Protein AF-A0A3A9YRL6-F1 (afdb_monomer)

Structure (mmCIF, N/CA/C/O backbone):
data_AF-A0A3A9YRL6-F1
#
_entry.id   AF-A0A3A9YRL6-F1
#
loop_
_atom_site.group_PDB
_atom_site.id
_atom_site.type_symbol
_atom_site.label_atom_id
_atom_site.label_alt_id
_atom_site.label_comp_id
_atom_site.label_asym_id
_atom_site.label_entity_id
_atom_site.label_seq_id
_atom_site.pdbx_PDB_ins_code
_atom_site.Cartn_x
_atom_site.Cartn_y
_atom_site.Cartn_z
_atom_site.occupancy
_atom_site.B_iso_or_equiv
_atom_site.auth_seq_id
_atom_site.auth_comp_id
_atom_site.auth_asym_id
_atom_site.auth_atom_id
_atom_site.pdbx_PDB_model_num
ATOM 1 N N . MET A 1 1 ? -3.980 -1.809 1.533 1.00 77.31 1 MET A N 1
ATOM 2 C CA . MET A 1 1 ? -4.057 -1.307 0.138 1.00 77.31 1 MET A CA 1
ATOM 3 C C . MET A 1 1 ? -5.086 -2.148 -0.593 1.00 77.31 1 MET A C 1
ATOM 5 O O . MET A 1 1 ? -5.247 -3.288 -0.202 1.00 77.31 1 MET A O 1
ATOM 9 N N . MET A 1 2 ? -5.827 -1.612 -1.559 1.00 85.56 2 MET A N 1
ATOM 10 C CA . MET A 1 2 ? -6.882 -2.390 -2.239 1.00 85.56 2 MET A CA 1
ATOM 11 C C . MET A 1 2 ? -6.501 -2.683 -3.688 1.00 85.56 2 MET A C 1
ATOM 13 O O . MET A 1 2 ? -6.634 -3.803 -4.166 1.00 85.56 2 MET A O 1
ATOM 17 N N . PHE A 1 3 ? -5.980 -1.673 -4.384 1.00 95.06 3 PHE A N 1
ATOM 18 C CA . PHE A 1 3 ? -5.584 -1.798 -5.779 1.00 95.06 3 PHE A CA 1
ATOM 19 C C . PHE A 1 3 ? -4.322 -0.983 -6.040 1.00 95.06 3 PHE A C 1
ATOM 21 O O . PHE A 1 3 ? -4.319 0.235 -5.838 1.00 95.06 3 PHE A O 1
ATOM 28 N N . THR A 1 4 ? -3.265 -1.657 -6.473 1.00 97.62 4 THR A N 1
ATOM 29 C CA . THR A 1 4 ? -1.968 -1.059 -6.774 1.00 97.62 4 THR A CA 1
ATOM 30 C C . THR A 1 4 ? -1.685 -1.196 -8.263 1.00 97.62 4 THR A C 1
ATOM 32 O O . THR A 1 4 ? -1.601 -2.303 -8.786 1.00 97.62 4 THR A O 1
ATOM 35 N N . GLU A 1 5 ? -1.503 -0.072 -8.942 1.00 98.44 5 GLU A N 1
ATOM 36 C CA . GLU A 1 5 ? -1.052 -0.019 -10.330 1.00 98.44 5 GLU A CA 1
ATOM 37 C C . GLU A 1 5 ? 0.420 0.373 -10.363 1.00 98.44 5 GLU A C 1
ATOM 39 O O . GLU A 1 5 ? 0.818 1.361 -9.745 1.00 98.44 5 GLU A O 1
ATOM 44 N N . VAL A 1 6 ? 1.223 -0.374 -11.110 1.00 98.38 6 VAL A N 1
ATOM 45 C CA . VAL A 1 6 ? 2.652 -0.116 -11.290 1.00 98.38 6 VAL A CA 1
ATOM 46 C C . VAL A 1 6 ? 2.902 0.173 -12.758 1.00 98.38 6 VAL A C 1
ATOM 48 O O . VAL A 1 6 ? 2.675 -0.683 -13.604 1.00 98.38 6 VAL A O 1
ATOM 51 N N . PHE A 1 7 ? 3.381 1.366 -13.076 1.00 98.19 7 PHE A N 1
ATOM 52 C CA . PHE A 1 7 ? 3.714 1.769 -14.436 1.00 98.19 7 PHE A CA 1
ATOM 53 C C . PHE A 1 7 ? 5.226 1.723 -14.617 1.00 98.19 7 PHE A C 1
ATOM 55 O O . PHE A 1 7 ? 5.966 2.386 -13.886 1.00 98.19 7 PHE A O 1
ATOM 62 N N . VAL A 1 8 ? 5.668 0.962 -15.616 1.00 96.50 8 VAL A N 1
ATOM 63 C CA . VAL A 1 8 ? 7.075 0.819 -16.006 1.00 96.50 8 VAL A CA 1
ATOM 64 C C . VAL A 1 8 ? 7.223 1.006 -17.516 1.00 96.50 8 VAL A C 1
ATOM 66 O O . VAL A 1 8 ? 6.280 0.717 -18.254 1.00 96.50 8 VAL A O 1
ATOM 69 N N . PRO A 1 9 ? 8.373 1.469 -18.030 1.00 94.56 9 PRO A N 1
ATOM 70 C CA . PRO A 1 9 ? 8.589 1.543 -19.469 1.00 94.56 9 PRO A CA 1
ATOM 71 C C . PRO A 1 9 ? 8.594 0.145 -20.097 1.00 94.56 9 PRO A C 1
ATOM 73 O O . PRO A 1 9 ? 9.211 -0.788 -19.578 1.00 94.56 9 PRO A O 1
ATOM 76 N N . LYS A 1 10 ? 7.910 0.007 -21.234 1.00 93.31 10 LYS A N 1
ATOM 77 C CA . LYS A 1 10 ? 7.802 -1.262 -21.959 1.00 93.31 10 LYS A CA 1
ATOM 78 C C . LYS A 1 10 ? 9.172 -1.780 -22.399 1.00 93.31 10 LYS A C 1
ATOM 80 O O . LYS A 1 10 ? 9.979 -1.023 -22.936 1.00 93.31 10 LYS A O 1
ATOM 85 N N . GLY A 1 11 ? 9.403 -3.081 -22.224 1.00 90.44 11 GLY A N 1
ATOM 86 C CA . GLY A 1 11 ? 10.616 -3.756 -22.699 1.00 90.44 11 GLY A CA 1
ATOM 87 C C . GLY A 1 11 ? 11.879 -3.517 -21.863 1.00 90.44 11 GLY A C 1
ATOM 88 O O . GLY A 1 11 ? 12.949 -3.963 -22.268 1.00 90.44 11 GLY A O 1
ATOM 89 N N . MET A 1 12 ? 11.781 -2.845 -20.709 1.00 90.50 12 MET A N 1
ATOM 90 C CA . MET A 1 12 ? 12.910 -2.695 -19.775 1.00 90.50 12 MET A CA 1
ATOM 91 C C . MET A 1 12 ? 13.099 -3.896 -18.836 1.00 90.50 12 MET A C 1
ATOM 93 O O . MET A 1 12 ? 14.175 -4.048 -18.262 1.00 90.50 12 MET A O 1
ATOM 97 N N . PHE A 1 13 ? 12.080 -4.742 -18.674 1.00 93.56 13 PHE A N 1
ATOM 98 C CA . PHE A 1 13 ? 12.077 -5.848 -17.716 1.00 93.56 13 PHE A CA 1
ATOM 99 C C . PHE A 1 13 ? 11.535 -7.132 -18.351 1.00 93.56 13 PHE A C 1
ATOM 101 O O . PHE A 1 13 ? 10.663 -7.083 -19.218 1.00 93.56 13 PHE A O 1
ATOM 108 N N . THR A 1 14 ? 12.022 -8.290 -17.900 1.00 95.62 14 THR A N 1
ATOM 109 C CA . THR A 1 14 ? 11.448 -9.594 -18.259 1.00 95.62 14 THR A CA 1
ATOM 110 C C . THR A 1 14 ? 10.146 -9.848 -17.506 1.00 95.62 14 THR A C 1
ATOM 112 O O . THR A 1 14 ? 9.875 -9.237 -16.469 1.00 95.62 14 THR A O 1
ATOM 115 N N . ARG A 1 15 ? 9.349 -10.814 -17.976 1.00 96.31 15 ARG A N 1
ATOM 116 C CA . ARG A 1 15 ? 8.103 -11.196 -17.304 1.00 96.31 15 ARG A CA 1
ATOM 117 C C . ARG A 1 15 ? 8.339 -11.629 -15.856 1.00 96.31 15 ARG A C 1
ATOM 119 O O . ARG A 1 15 ? 7.604 -11.217 -14.968 1.00 96.31 15 ARG A O 1
ATOM 126 N N . GLU A 1 16 ? 9.401 -12.385 -15.602 1.00 97.19 16 GLU A N 1
ATOM 127 C CA . GLU A 1 16 ? 9.765 -12.852 -14.262 1.00 97.19 16 GLU A CA 1
ATOM 128 C C . GLU A 1 16 ? 10.162 -11.690 -13.345 1.00 97.19 16 GLU A C 1
ATOM 130 O O . GLU A 1 16 ? 9.850 -11.707 -12.155 1.00 97.19 16 GLU A O 1
ATOM 135 N N . GLN A 1 17 ? 10.850 -10.674 -13.877 1.00 96.06 17 GLN A N 1
ATOM 136 C CA . GLN A 1 17 ? 11.163 -9.458 -13.125 1.00 96.06 17 GLN A CA 1
ATOM 137 C C . GLN A 1 17 ? 9.882 -8.701 -12.751 1.00 96.06 17 GLN A C 1
ATOM 139 O O . GLN A 1 17 ? 9.723 -8.328 -11.589 1.00 96.06 17 GLN A O 1
ATOM 144 N N . LEU A 1 18 ? 8.952 -8.532 -13.697 1.00 96.94 18 LEU A N 1
ATOM 145 C CA . LEU A 1 18 ? 7.664 -7.875 -13.451 1.00 96.94 18 LEU A CA 1
ATOM 146 C C . LEU A 1 18 ? 6.811 -8.644 -12.430 1.00 96.94 18 LEU A C 1
ATOM 148 O O . LEU A 1 18 ? 6.248 -8.033 -11.524 1.00 96.94 18 LEU A O 1
ATOM 152 N N . ASP A 1 19 ? 6.770 -9.976 -12.512 1.00 96.69 19 ASP A N 1
ATOM 153 C CA . ASP A 1 19 ? 6.035 -10.816 -11.560 1.00 96.69 19 ASP A CA 1
ATOM 154 C C . ASP A 1 19 ? 6.635 -10.723 -10.142 1.00 96.69 19 ASP A C 1
ATOM 156 O O . ASP A 1 19 ? 5.897 -10.664 -9.153 1.00 96.69 19 ASP A O 1
ATOM 160 N N . ARG A 1 20 ? 7.972 -10.666 -10.012 1.00 95.44 20 ARG A N 1
ATOM 161 C CA . ARG A 1 20 ? 8.635 -10.437 -8.714 1.00 95.44 20 ARG A CA 1
ATOM 162 C C . ARG A 1 20 ? 8.319 -9.057 -8.149 1.00 95.44 20 ARG A C 1
ATOM 164 O O . ARG A 1 20 ? 8.018 -8.955 -6.962 1.00 95.44 20 ARG A O 1
ATOM 171 N N . LEU A 1 21 ? 8.362 -8.020 -8.986 1.00 95.50 21 LEU A N 1
ATOM 172 C CA . LEU A 1 21 ? 8.013 -6.659 -8.587 1.00 95.50 21 LEU A CA 1
ATOM 173 C C . LEU A 1 21 ? 6.562 -6.582 -8.092 1.00 95.50 21 LEU A C 1
ATOM 175 O O . LEU A 1 21 ? 6.309 -6.040 -7.019 1.00 95.50 21 LEU A O 1
ATOM 179 N N . ALA A 1 22 ? 5.621 -7.182 -8.827 1.00 96.44 22 ALA A N 1
ATOM 180 C CA . ALA A 1 22 ? 4.212 -7.212 -8.443 1.00 96.44 22 ALA A CA 1
ATOM 181 C C . ALA A 1 22 ? 4.006 -7.878 -7.073 1.00 96.44 22 ALA A C 1
ATOM 183 O O . ALA A 1 22 ? 3.353 -7.307 -6.203 1.00 96.44 22 ALA A O 1
ATOM 184 N N . ARG A 1 23 ? 4.624 -9.047 -6.846 1.00 94.62 23 ARG A N 1
ATOM 185 C CA . ARG A 1 23 ? 4.562 -9.764 -5.557 1.00 94.62 23 ARG A CA 1
ATOM 186 C C . ARG A 1 23 ? 5.189 -8.971 -4.412 1.00 94.62 23 ARG A C 1
ATOM 188 O O . ARG A 1 23 ? 4.684 -8.995 -3.298 1.00 94.62 23 ARG A O 1
ATOM 195 N N . ARG A 1 24 ? 6.279 -8.248 -4.676 1.00 93.69 24 ARG A N 1
ATOM 196 C CA . ARG A 1 24 ? 6.960 -7.421 -3.670 1.00 93.69 24 ARG A CA 1
ATOM 197 C C . ARG A 1 24 ? 6.099 -6.245 -3.190 1.00 93.69 24 ARG A C 1
ATOM 199 O O . ARG A 1 24 ? 6.313 -5.774 -2.072 1.00 93.69 24 ARG A O 1
ATOM 206 N N . LEU A 1 25 ? 5.160 -5.790 -4.020 1.00 95.00 25 LEU A N 1
ATOM 207 C CA . LEU A 1 25 ? 4.267 -4.657 -3.767 1.00 95.00 25 LEU A CA 1
ATOM 208 C C . LEU A 1 25 ? 2.876 -5.061 -3.239 1.00 95.00 25 LEU A C 1
ATOM 210 O O . LEU A 1 25 ? 1.999 -4.201 -3.148 1.00 95.00 25 LEU A O 1
ATOM 214 N N . THR A 1 26 ? 2.658 -6.334 -2.885 1.00 93.62 26 THR A N 1
ATOM 215 C CA . THR A 1 26 ? 1.436 -6.754 -2.177 1.00 93.62 26 THR A CA 1
ATOM 216 C C . THR A 1 26 ? 1.478 -6.367 -0.695 1.00 93.62 26 THR A C 1
ATOM 218 O O . THR A 1 26 ? 2.483 -5.833 -0.213 1.00 93.62 26 THR A O 1
ATOM 221 N N . THR A 1 27 ? 0.389 -6.616 0.046 1.00 88.62 27 THR A N 1
ATOM 222 C CA . THR A 1 27 ? 0.341 -6.322 1.484 1.00 88.62 27 THR A CA 1
ATOM 223 C C . THR A 1 27 ? 1.390 -7.155 2.213 1.00 88.62 27 THR A C 1
ATOM 225 O O . THR A 1 27 ? 2.238 -6.581 2.891 1.00 88.62 27 THR A O 1
ATOM 228 N N . HIS A 1 28 ? 1.428 -8.471 1.999 1.00 86.19 28 HIS A N 1
ATOM 229 C CA . HIS A 1 28 ? 2.481 -9.320 2.569 1.00 86.19 28 HIS A CA 1
ATOM 230 C C . HIS A 1 28 ? 3.874 -8.891 2.107 1.00 86.19 28 HIS A C 1
ATOM 232 O O . HIS A 1 28 ? 4.751 -8.641 2.933 1.00 86.19 28 HIS A O 1
ATOM 238 N N . GLY A 1 29 ? 4.059 -8.668 0.801 1.00 85.94 29 GLY A N 1
ATOM 239 C CA . GLY A 1 29 ? 5.345 -8.237 0.254 1.00 85.94 29 GLY A CA 1
ATOM 240 C C . GLY A 1 29 ? 5.902 -6.988 0.945 1.00 85.94 29 GLY A C 1
ATOM 241 O O . GLY A 1 29 ? 7.079 -6.949 1.305 1.00 85.94 29 GLY A O 1
ATOM 242 N N . LEU A 1 30 ? 5.067 -5.975 1.188 1.00 85.94 30 LEU A N 1
ATOM 243 C CA . LEU A 1 30 ? 5.462 -4.715 1.829 1.00 85.94 30 LEU A CA 1
ATOM 244 C C . LEU A 1 30 ? 5.693 -4.803 3.347 1.00 85.94 30 LEU A C 1
ATOM 246 O O . LEU A 1 30 ? 6.282 -3.864 3.888 1.00 85.94 30 LEU A O 1
ATOM 250 N N . HIS A 1 31 ? 5.244 -5.875 4.005 1.00 76.38 31 HIS A N 1
ATOM 251 C CA . HIS A 1 31 ? 5.450 -6.155 5.435 1.00 76.38 31 HIS A CA 1
ATOM 252 C C . HIS A 1 31 ? 6.552 -7.206 5.707 1.00 76.38 31 HIS A C 1
ATOM 254 O O . HIS A 1 31 ? 7.043 -7.308 6.829 1.00 76.38 31 HIS A O 1
ATOM 260 N N . ASP A 1 32 ? 6.968 -7.967 4.690 1.00 67.88 32 ASP A N 1
ATOM 261 C CA . ASP A 1 32 ? 8.006 -9.004 4.772 1.00 67.88 32 ASP A CA 1
ATOM 262 C C . ASP A 1 32 ? 9.418 -8.485 4.416 1.00 67.88 32 ASP A C 1
ATOM 264 O O . ASP A 1 32 ? 10.255 -9.217 3.866 1.00 67.88 32 ASP A O 1
ATOM 268 N N . GLY A 1 33 ? 9.725 -7.217 4.707 1.00 57.56 33 GLY A N 1
ATOM 269 C CA . GLY A 1 33 ? 11.024 -6.616 4.393 1.00 57.56 33 GLY A CA 1
ATOM 270 C C . GLY A 1 33 ? 12.190 -7.173 5.241 1.00 57.56 33 GLY A C 1
ATOM 271 O O . GLY A 1 33 ? 11.999 -7.502 6.413 1.00 57.56 33 GLY A O 1
ATOM 272 N N . PRO A 1 34 ? 13.439 -7.226 4.723 1.00 47.75 34 PRO A N 1
ATOM 273 C CA . PRO A 1 34 ? 14.616 -7.693 5.475 1.00 47.75 34 PRO A CA 1
ATOM 274 C C . PRO A 1 34 ? 14.884 -6.946 6.792 1.00 47.75 34 PRO A C 1
ATOM 276 O O . PRO A 1 34 ? 15.472 -7.524 7.698 1.00 47.75 34 PRO A O 1
ATOM 279 N N . ARG A 1 35 ? 14.450 -5.681 6.904 1.00 49.31 35 ARG A N 1
ATOM 280 C CA . ARG A 1 35 ? 14.570 -4.860 8.126 1.00 49.31 35 ARG A CA 1
ATOM 281 C C . ARG A 1 35 ? 13.433 -5.061 9.135 1.00 49.31 35 ARG A C 1
ATOM 283 O O . ARG A 1 35 ? 13.598 -4.744 10.301 1.00 49.31 35 ARG A O 1
ATOM 290 N N . GLU A 1 36 ? 12.292 -5.598 8.709 1.00 51.19 36 GLU A N 1
ATOM 291 C CA . GLU A 1 36 ? 11.142 -5.869 9.590 1.00 51.19 36 GLU A CA 1
ATOM 292 C C . GLU A 1 36 ? 11.276 -7.247 10.269 1.00 51.19 36 GLU A C 1
ATOM 294 O O . GLU A 1 36 ? 10.777 -7.470 11.375 1.00 51.19 36 GLU A O 1
ATOM 299 N N . ARG A 1 37 ? 12.055 -8.158 9.666 1.00 46.50 37 ARG A N 1
ATOM 300 C CA . ARG A 1 37 ? 12.474 -9.422 10.283 1.00 46.50 37 ARG A CA 1
ATOM 301 C C . ARG A 1 37 ? 13.595 -9.200 11.304 1.00 46.50 37 ARG A C 1
ATOM 303 O O . ARG A 1 37 ? 14.770 -9.340 10.984 1.00 46.50 37 ARG A O 1
ATOM 310 N N . GLY A 1 38 ? 13.223 -8.945 12.557 1.00 47.06 38 GLY A N 1
ATOM 311 C CA . GLY A 1 38 ? 14.103 -9.218 13.703 1.00 47.06 38 GLY A CA 1
ATOM 312 C C . GLY A 1 38 ? 14.491 -8.041 14.593 1.00 47.06 38 GLY A C 1
ATOM 313 O O . GLY A 1 38 ? 15.263 -8.260 15.522 1.00 47.06 38 GLY A O 1
ATOM 314 N N . GLU A 1 39 ? 13.954 -6.836 14.390 1.00 49.78 39 GLU A N 1
ATOM 315 C CA . GLU A 1 39 ? 14.165 -5.736 15.340 1.00 49.78 39 GLU A CA 1
ATOM 316 C C . GLU A 1 39 ? 13.292 -5.928 16.602 1.00 49.78 39 GLU A C 1
ATOM 318 O O . GLU A 1 39 ? 12.055 -5.952 16.513 1.00 49.78 39 GLU A O 1
ATOM 323 N N . PRO A 1 40 ? 13.891 -6.083 17.801 1.00 50.72 40 PRO A N 1
ATOM 324 C CA . PRO A 1 40 ? 13.143 -6.073 19.051 1.00 50.72 40 PRO A CA 1
ATOM 325 C C . PRO A 1 40 ? 12.530 -4.683 19.224 1.00 50.72 40 PRO A C 1
ATOM 327 O O . PRO A 1 40 ? 13.260 -3.705 19.347 1.00 50.72 40 PRO A O 1
ATOM 330 N N . GLY A 1 41 ? 11.201 -4.580 19.219 1.00 55.31 41 GLY A N 1
ATOM 331 C CA . GLY A 1 41 ? 10.534 -3.278 19.314 1.00 55.31 41 GLY A CA 1
ATOM 332 C C . GLY A 1 41 ? 9.760 -2.840 18.064 1.00 55.31 41 GLY A C 1
ATOM 333 O O . GLY A 1 41 ? 9.088 -1.813 18.114 1.00 55.31 41 GLY A O 1
ATOM 334 N N . ALA A 1 42 ? 9.827 -3.595 16.964 1.00 62.94 42 ALA A N 1
ATOM 335 C CA . ALA A 1 42 ? 9.084 -3.267 15.750 1.00 62.94 42 ALA A CA 1
ATOM 336 C C . ALA A 1 42 ? 7.585 -3.579 15.888 1.00 62.94 42 ALA A C 1
ATOM 338 O O . ALA A 1 42 ? 7.201 -4.604 16.458 1.00 62.94 42 ALA A O 1
ATOM 339 N N . GLU A 1 43 ? 6.755 -2.698 15.329 1.00 70.31 43 GLU A N 1
ATOM 340 C CA . GLU A 1 43 ? 5.324 -2.938 15.163 1.00 70.31 43 GLU A CA 1
ATOM 341 C C . GLU A 1 43 ? 5.087 -4.185 14.302 1.00 70.31 43 GLU A C 1
ATOM 343 O O . GLU A 1 43 ? 5.715 -4.357 13.254 1.00 70.31 43 GLU A O 1
ATOM 348 N N . ARG A 1 44 ? 4.172 -5.054 14.737 1.00 76.69 44 ARG A N 1
ATOM 349 C CA . ARG A 1 44 ? 3.797 -6.276 14.013 1.00 76.69 44 ARG A CA 1
ATOM 350 C C . ARG A 1 44 ? 2.306 -6.280 13.755 1.00 76.69 44 ARG A C 1
ATOM 352 O O . ARG A 1 44 ? 1.522 -6.119 14.685 1.00 76.69 44 ARG A O 1
ATOM 359 N N . ALA A 1 45 ? 1.920 -6.468 12.500 1.00 81.00 45 ALA A N 1
ATOM 360 C CA . ALA A 1 45 ? 0.519 -6.639 12.144 1.00 81.00 45 ALA A CA 1
ATOM 361 C C . ALA A 1 45 ? 0.053 -8.060 12.494 1.00 81.00 45 ALA A C 1
ATOM 363 O O . ALA A 1 45 ? 0.832 -9.004 12.384 1.00 81.00 45 ALA A O 1
ATOM 364 N N . ASP A 1 46 ? -1.213 -8.205 12.889 1.00 86.75 46 ASP A N 1
ATOM 365 C CA . ASP A 1 46 ? -1.811 -9.519 13.133 1.00 86.75 46 ASP A CA 1
ATOM 366 C C . ASP A 1 46 ? -1.828 -10.348 11.831 1.00 86.75 46 ASP A C 1
ATOM 368 O O . ASP A 1 46 ? -2.236 -9.833 10.782 1.00 86.75 46 ASP A O 1
ATOM 372 N N . PRO A 1 47 ? -1.419 -11.628 11.864 1.00 85.38 47 PRO A N 1
ATOM 373 C CA . PRO A 1 47 ? -1.310 -12.451 10.663 1.00 85.38 47 PRO A CA 1
ATOM 374 C C . PRO A 1 47 ? -2.667 -12.707 9.997 1.00 85.38 47 PRO A C 1
ATOM 376 O O . PRO A 1 47 ? -2.741 -12.823 8.777 1.00 85.38 47 PRO A O 1
ATOM 379 N N . GLY A 1 48 ? -3.755 -12.771 10.768 1.00 89.50 48 GLY A N 1
ATOM 380 C CA . GLY A 1 48 ? -5.100 -12.904 10.218 1.00 89.50 48 GLY A CA 1
ATOM 381 C C . GLY A 1 48 ? -5.573 -11.638 9.511 1.00 89.50 48 GLY A C 1
ATOM 382 O O . GLY A 1 48 ? -6.150 -11.721 8.425 1.00 89.50 48 GLY A O 1
ATOM 383 N N . VAL A 1 49 ? -5.250 -10.466 10.064 1.00 89.06 49 VAL A N 1
ATOM 384 C CA . VAL A 1 49 ? -5.508 -9.181 9.399 1.00 89.06 49 VAL A CA 1
ATOM 385 C C . VAL A 1 49 ? -4.677 -9.030 8.129 1.00 89.06 49 VAL A C 1
ATOM 387 O O . VAL A 1 49 ? -5.222 -8.603 7.112 1.00 89.06 49 VAL A O 1
ATOM 390 N N . LEU A 1 50 ? -3.393 -9.402 8.145 1.00 88.31 50 LEU A N 1
ATOM 391 C CA . LEU A 1 50 ? -2.556 -9.383 6.941 1.00 88.31 50 LEU A CA 1
ATOM 392 C C . LEU A 1 50 ? -3.122 -10.288 5.843 1.00 88.31 50 LEU A C 1
ATOM 394 O O . LEU A 1 50 ? -3.263 -9.835 4.710 1.00 88.31 50 LEU A O 1
ATOM 398 N N . ASP A 1 51 ? -3.518 -11.517 6.180 1.00 91.06 51 ASP A N 1
ATOM 399 C CA . ASP A 1 51 ? -4.130 -12.446 5.224 1.00 91.06 51 ASP A CA 1
ATOM 400 C C . ASP A 1 51 ? -5.437 -11.901 4.640 1.00 91.06 51 ASP A C 1
ATOM 402 O O . ASP A 1 51 ? -5.677 -12.002 3.434 1.00 91.06 51 ASP A O 1
ATOM 406 N N . PHE A 1 52 ? -6.284 -11.289 5.473 1.00 92.50 52 PHE A N 1
ATOM 407 C CA . PHE A 1 52 ? -7.506 -10.647 4.999 1.00 92.50 52 PHE A CA 1
ATOM 408 C C . PHE A 1 52 ? -7.197 -9.486 4.048 1.00 92.50 52 PHE A C 1
ATOM 410 O O . PHE A 1 52 ? -7.753 -9.433 2.950 1.00 92.50 52 PHE A O 1
ATOM 417 N N . LEU A 1 53 ? -6.299 -8.576 4.433 1.00 90.19 53 LEU A N 1
ATOM 418 C CA . LEU A 1 53 ? -5.913 -7.441 3.597 1.00 90.19 53 LEU A CA 1
ATOM 419 C C . LEU A 1 53 ? -5.275 -7.900 2.280 1.00 90.19 53 LEU A C 1
ATOM 421 O O . LEU A 1 53 ? -5.565 -7.316 1.236 1.00 90.19 53 LEU A O 1
ATOM 425 N N . GLU A 1 54 ? -4.461 -8.955 2.302 1.00 91.94 54 GLU A N 1
ATOM 426 C CA . GLU A 1 54 ? -3.902 -9.571 1.097 1.00 91.94 54 GLU A CA 1
ATOM 427 C C . GLU A 1 54 ? -5.013 -10.119 0.193 1.00 91.94 54 GLU A C 1
ATOM 429 O O . GLU A 1 54 ? -4.990 -9.873 -1.009 1.00 91.94 54 GLU A O 1
ATOM 434 N N . SER A 1 55 ? -6.030 -10.781 0.757 1.00 92.56 55 SER A N 1
ATOM 435 C CA . SER A 1 55 ? -7.134 -11.368 -0.021 1.00 92.56 55 SER A CA 1
ATOM 436 C C . SER A 1 55 ? -7.951 -10.349 -0.826 1.00 92.56 55 SER A C 1
ATOM 438 O O . SER A 1 55 ? -8.593 -10.713 -1.810 1.00 92.56 55 SER A O 1
ATOM 440 N N . ILE A 1 56 ? -7.922 -9.075 -0.419 1.00 91.19 56 ILE A N 1
ATOM 441 C CA . ILE A 1 56 ? -8.590 -7.958 -1.102 1.00 91.19 56 ILE A CA 1
ATOM 442 C C . ILE A 1 56 ? -7.605 -7.008 -1.802 1.00 91.19 56 ILE A C 1
ATOM 444 O O . ILE A 1 56 ? -8.025 -5.977 -2.332 1.00 91.19 56 ILE A O 1
ATOM 448 N N . THR A 1 57 ? -6.306 -7.326 -1.786 1.00 92.00 57 THR A N 1
ATOM 449 C CA . THR A 1 57 ? -5.252 -6.564 -2.459 1.00 92.00 57 THR A CA 1
ATOM 450 C C . THR A 1 57 ? -5.030 -7.117 -3.859 1.00 92.00 57 THR A C 1
ATOM 452 O O . THR A 1 57 ? -4.742 -8.296 -4.039 1.00 92.00 57 THR A O 1
ATOM 455 N N . HIS A 1 58 ? -5.050 -6.243 -4.859 1.00 94.81 58 HIS A N 1
ATOM 456 C CA . HIS A 1 58 ? -4.584 -6.579 -6.200 1.00 94.81 58 HIS A CA 1
ATOM 457 C C . HIS A 1 58 ? -3.430 -5.672 -6.615 1.00 94.81 58 HIS A C 1
ATOM 459 O O . HIS A 1 58 ? -3.454 -4.468 -6.356 1.00 94.81 58 HIS A O 1
ATOM 465 N N . VAL A 1 59 ? -2.445 -6.248 -7.302 1.00 97.81 59 VAL A N 1
ATOM 466 C CA . VAL A 1 59 ? -1.340 -5.514 -7.923 1.00 97.81 59 VAL A CA 1
ATOM 467 C C . VAL A 1 59 ? -1.350 -5.807 -9.416 1.00 97.81 59 VAL A C 1
ATOM 469 O O . VAL A 1 59 ? -1.356 -6.969 -9.822 1.00 97.81 59 VAL A O 1
ATOM 472 N N . VAL A 1 60 ? -1.342 -4.759 -10.231 1.00 97.94 60 VAL A N 1
ATOM 473 C CA . VAL A 1 60 ? -1.245 -4.850 -11.689 1.00 97.94 60 VAL A CA 1
ATOM 474 C C . VAL A 1 60 ? -0.037 -4.067 -12.177 1.00 97.94 60 VAL A C 1
ATOM 476 O O . VAL A 1 60 ? 0.320 -3.032 -11.615 1.00 97.94 60 VAL A O 1
ATOM 479 N N . VAL A 1 61 ? 0.601 -4.569 -13.233 1.00 98.25 61 VAL A N 1
ATOM 480 C CA . VAL A 1 61 ? 1.773 -3.935 -13.835 1.00 98.25 61 VAL A CA 1
ATOM 481 C C . VAL A 1 61 ? 1.455 -3.554 -15.274 1.00 98.25 61 VAL A C 1
ATOM 483 O O . VAL A 1 61 ? 1.035 -4.388 -16.075 1.00 98.25 61 VAL A O 1
ATOM 486 N N . HIS A 1 62 ? 1.655 -2.281 -15.590 1.00 97.88 62 HIS A N 1
ATOM 487 C CA . HIS A 1 62 ? 1.448 -1.679 -16.894 1.00 97.88 62 HIS A CA 1
ATOM 488 C C . HIS A 1 62 ? 2.795 -1.372 -17.539 1.00 97.88 62 HIS A C 1
ATOM 490 O O . HIS A 1 62 ? 3.556 -0.528 -17.062 1.00 97.88 62 HIS A O 1
ATOM 496 N N . GLU A 1 63 ? 3.055 -2.015 -18.671 1.00 95.94 63 GLU A N 1
ATOM 497 C CA . GLU A 1 63 ? 4.166 -1.659 -19.545 1.00 95.94 63 GLU A CA 1
ATOM 498 C C . GLU A 1 63 ? 3.763 -0.510 -20.477 1.00 95.94 63 GLU A C 1
ATOM 500 O O . GLU A 1 63 ? 2.954 -0.663 -21.396 1.00 95.94 63 GLU A O 1
ATOM 505 N N . VAL A 1 64 ? 4.337 0.665 -20.241 1.00 95.88 64 VAL A N 1
ATOM 506 C CA . VAL A 1 64 ? 4.012 1.906 -20.940 1.00 95.88 64 VAL A CA 1
ATOM 507 C C . VAL A 1 64 ? 4.850 2.021 -22.212 1.00 95.88 64 VAL A C 1
ATOM 509 O O . VAL A 1 64 ? 6.077 2.091 -22.163 1.00 95.88 64 VAL A O 1
ATOM 512 N N . GLY A 1 65 ? 4.181 2.062 -23.367 1.00 92.69 65 GLY A N 1
ATOM 513 C CA . GLY A 1 65 ? 4.840 2.112 -24.679 1.00 92.69 65 GLY A CA 1
ATOM 514 C C . GLY A 1 65 ? 5.505 3.450 -25.023 1.00 92.69 65 GLY A C 1
ATOM 515 O O . GLY A 1 65 ? 6.359 3.498 -25.903 1.00 92.69 65 GLY A O 1
ATOM 516 N N . THR A 1 66 ? 5.135 4.545 -24.358 1.00 93.44 66 THR A N 1
ATOM 517 C CA . THR A 1 66 ? 5.761 5.859 -24.557 1.00 93.44 66 THR A CA 1
ATOM 518 C C . THR A 1 66 ? 5.916 6.561 -23.221 1.00 93.44 66 THR A C 1
ATOM 520 O O . THR A 1 66 ? 4.929 6.853 -22.553 1.00 93.44 66 THR A O 1
ATOM 523 N N . TRP A 1 67 ? 7.160 6.856 -22.853 1.00 94.56 67 TRP A N 1
ATOM 524 C CA . TRP A 1 67 ? 7.492 7.560 -21.622 1.00 94.56 67 TRP A CA 1
ATOM 525 C C . TRP A 1 67 ? 8.391 8.747 -21.944 1.00 94.56 67 TRP A C 1
ATOM 527 O O . TRP A 1 67 ? 9.477 8.561 -22.487 1.00 94.56 67 TRP A O 1
ATOM 537 N N . VAL A 1 68 ? 7.955 9.959 -21.603 1.00 93.12 68 VAL A N 1
ATOM 538 C CA . VAL A 1 68 ? 8.730 11.194 -21.784 1.00 93.12 68 VAL A CA 1
ATOM 539 C C . VAL A 1 68 ? 9.069 11.756 -20.410 1.00 93.12 68 VAL A C 1
ATOM 541 O O . VAL A 1 68 ? 8.175 12.016 -19.612 1.00 93.12 68 VAL A O 1
ATOM 544 N N . ALA A 1 69 ? 10.356 11.950 -20.133 1.00 89.88 69 ALA A N 1
ATOM 545 C CA . ALA A 1 69 ? 10.853 12.539 -18.892 1.00 89.88 69 ALA A CA 1
ATOM 546 C C . ALA A 1 69 ? 11.894 13.616 -19.224 1.00 89.88 69 ALA A C 1
ATOM 548 O O . ALA A 1 69 ? 12.710 13.441 -20.127 1.00 89.88 69 ALA A O 1
ATOM 549 N N . GLY A 1 70 ? 11.84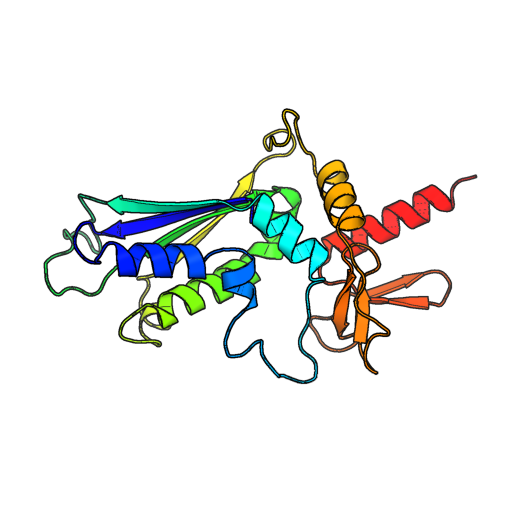2 14.767 -18.545 1.00 86.88 70 GLY A N 1
ATOM 550 C CA . GLY A 1 70 ? 12.729 15.898 -18.861 1.00 86.88 70 GLY A CA 1
ATOM 551 C C . GLY A 1 70 ? 12.592 16.404 -20.307 1.00 86.88 70 GLY A C 1
ATOM 552 O O . GLY A 1 70 ? 13.572 16.836 -20.908 1.00 86.88 70 GLY A O 1
ATOM 553 N N . GLY A 1 71 ? 11.395 16.287 -20.894 1.00 90.25 71 GLY A N 1
ATOM 554 C CA . GLY A 1 71 ? 11.110 16.703 -22.272 1.00 90.25 71 GLY A CA 1
ATOM 555 C C . GLY A 1 71 ? 11.648 15.770 -23.363 1.00 90.25 71 GLY A C 1
ATOM 556 O O . GLY A 1 71 ? 11.610 16.136 -24.535 1.00 90.25 71 GLY A O 1
ATOM 557 N N . ARG A 1 72 ? 12.156 14.578 -23.015 1.00 90.19 72 ARG A N 1
ATOM 558 C CA . ARG A 1 72 ? 12.694 13.608 -23.983 1.00 90.19 72 ARG A CA 1
ATOM 559 C C . ARG A 1 72 ? 12.117 12.208 -23.757 1.00 90.19 72 ARG A C 1
ATOM 561 O O . ARG A 1 72 ? 11.902 11.835 -22.603 1.00 90.19 72 ARG A O 1
ATOM 568 N N . PRO A 1 73 ? 11.863 11.424 -24.821 1.00 90.94 73 PRO A N 1
ATOM 569 C CA . PRO A 1 73 ? 11.528 10.012 -24.674 1.00 90.94 73 PRO A CA 1
ATOM 570 C C . PRO A 1 73 ? 12.627 9.261 -23.914 1.00 90.94 73 PRO A C 1
ATOM 572 O O . PRO A 1 73 ? 13.813 9.509 -24.149 1.00 90.94 73 PRO A O 1
ATOM 575 N N . LEU A 1 74 ? 12.241 8.339 -23.028 1.00 90.25 74 LEU A N 1
ATOM 576 C CA . LEU A 1 74 ? 13.186 7.417 -22.403 1.00 90.25 74 LEU A CA 1
ATOM 577 C C . LEU A 1 74 ? 13.813 6.530 -23.479 1.00 90.25 74 LEU A C 1
ATOM 579 O O . LEU A 1 74 ? 13.112 5.839 -24.219 1.00 90.25 74 LEU A O 1
ATOM 583 N N . GLY A 1 75 ? 15.139 6.578 -23.563 1.00 79.25 75 GLY A N 1
ATOM 584 C CA . GLY A 1 75 ? 15.921 5.808 -24.525 1.00 79.25 75 GLY A CA 1
ATOM 585 C C . GLY A 1 75 ? 16.502 4.518 -23.934 1.00 79.25 75 GLY A C 1
ATOM 586 O O . GLY A 1 75 ? 16.550 4.362 -22.711 1.00 79.25 75 GLY A O 1
ATOM 587 N N . PRO A 1 76 ? 17.007 3.606 -24.785 1.00 76.88 76 PRO A N 1
ATOM 588 C CA . PRO A 1 76 ? 17.759 2.434 -24.342 1.00 76.88 76 PRO A CA 1
ATOM 589 C C . PRO A 1 76 ? 18.939 2.815 -23.434 1.00 76.88 76 PRO A C 1
ATOM 591 O O . PRO A 1 76 ? 19.613 3.816 -23.675 1.00 76.88 76 PRO A O 1
ATOM 594 N N . GLY A 1 77 ? 19.195 2.021 -22.392 1.00 79.56 77 GLY A N 1
ATOM 595 C CA . GLY A 1 77 ? 20.310 2.229 -21.456 1.00 79.56 77 GLY A CA 1
ATOM 596 C C . GLY A 1 77 ? 20.110 3.353 -20.432 1.00 79.56 77 GLY A C 1
ATOM 597 O O . GLY A 1 77 ? 20.920 3.486 -19.518 1.00 79.56 77 GLY A O 1
ATOM 598 N N . GLN A 1 78 ? 19.035 4.141 -20.536 1.00 87.06 78 GLN A N 1
ATOM 599 C CA . GLN A 1 78 ? 18.635 5.031 -19.449 1.00 87.06 78 GLN A CA 1
ATOM 600 C C . GLN A 1 78 ? 18.059 4.210 -18.295 1.00 87.06 78 GLN A C 1
ATOM 602 O O . GLN 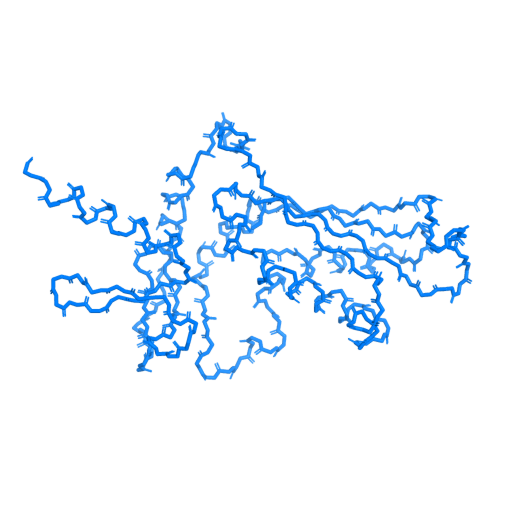A 1 78 ? 17.418 3.182 -18.532 1.00 87.06 78 GLN A O 1
ATOM 607 N N . PRO A 1 79 ? 18.255 4.649 -17.044 1.00 90.06 79 PRO A N 1
ATOM 608 C CA . PRO A 1 79 ? 17.749 3.887 -15.923 1.00 90.06 79 PRO A CA 1
ATOM 609 C C . PRO A 1 79 ? 16.209 3.940 -15.907 1.00 90.06 79 PRO A C 1
ATOM 611 O O . PRO A 1 79 ? 15.635 4.920 -16.398 1.00 90.06 79 PRO A O 1
ATOM 614 N N . PRO A 1 80 ? 15.517 2.927 -15.361 1.00 91.50 80 PRO A N 1
ATOM 615 C CA . PRO A 1 80 ? 14.060 2.859 -15.400 1.00 91.50 80 PRO A CA 1
ATOM 616 C C . PRO A 1 80 ? 13.396 3.970 -14.575 1.00 91.50 80 PRO A C 1
ATOM 618 O O . PRO A 1 80 ? 14.017 4.610 -13.711 1.00 91.50 80 PRO A O 1
ATOM 621 N N . ARG A 1 81 ? 12.119 4.215 -14.876 1.00 94.62 81 ARG A N 1
ATOM 622 C CA . ARG A 1 81 ? 11.211 5.083 -14.117 1.00 94.62 81 ARG A CA 1
ATOM 623 C C . ARG A 1 81 ? 10.049 4.246 -13.598 1.00 94.62 81 ARG A C 1
ATOM 625 O O . ARG A 1 81 ? 9.653 3.286 -14.253 1.00 94.62 81 ARG A O 1
ATOM 632 N N . TYR A 1 82 ? 9.495 4.645 -12.464 1.00 97.56 82 TYR A N 1
ATOM 633 C CA . TYR A 1 82 ? 8.372 3.971 -11.833 1.00 97.56 82 TYR A CA 1
ATOM 634 C C . TYR A 1 82 ? 7.328 5.008 -11.441 1.00 97.56 82 TYR A C 1
ATOM 636 O O . TYR A 1 82 ? 7.654 6.015 -10.815 1.00 97.56 82 TYR A O 1
ATOM 644 N N . VAL A 1 83 ? 6.070 4.740 -11.769 1.00 98.31 83 VAL A N 1
ATOM 645 C CA . VAL A 1 83 ? 4.934 5.411 -11.133 1.00 98.31 83 VAL A CA 1
ATOM 646 C C . VAL A 1 83 ? 4.101 4.323 -10.482 1.00 98.31 83 VAL A C 1
ATOM 648 O O . VAL A 1 83 ? 3.732 3.356 -11.141 1.00 98.31 83 VAL A O 1
ATOM 651 N N . VAL A 1 84 ? 3.807 4.462 -9.195 1.00 98.56 84 VAL A N 1
ATOM 652 C CA . VAL A 1 84 ? 2.941 3.536 -8.465 1.00 98.56 84 VAL A CA 1
ATOM 653 C C . VAL A 1 84 ? 1.714 4.292 -7.990 1.00 98.56 84 VAL A C 1
ATOM 655 O O . VAL A 1 84 ? 1.835 5.315 -7.322 1.00 98.56 84 VAL A O 1
ATOM 658 N N . ARG A 1 85 ? 0.521 3.796 -8.315 1.00 98.56 85 ARG A N 1
ATOM 659 C CA . ARG A 1 85 ? -0.745 4.329 -7.802 1.00 98.56 85 ARG A CA 1
ATOM 660 C C . ARG A 1 85 ? -1.366 3.322 -6.862 1.00 98.56 85 ARG A C 1
ATOM 662 O O . ARG A 1 85 ? -1.570 2.177 -7.240 1.00 98.56 85 ARG A O 1
ATOM 669 N N . ILE A 1 86 ? -1.678 3.750 -5.648 1.00 97.62 86 ILE A N 1
ATOM 670 C CA . ILE A 1 86 ? -2.200 2.881 -4.598 1.00 97.62 86 ILE A CA 1
ATOM 671 C C . ILE A 1 86 ? -3.545 3.419 -4.159 1.00 97.62 86 ILE A C 1
ATOM 673 O O . ILE A 1 86 ? -3.636 4.523 -3.624 1.00 97.62 86 ILE A O 1
ATOM 677 N N . HIS A 1 87 ? -4.578 2.614 -4.351 1.00 95.88 87 HIS A N 1
ATOM 678 C CA . HIS A 1 87 ? -5.925 2.914 -3.908 1.00 95.88 87 HIS A CA 1
ATOM 679 C C . HIS A 1 87 ? -6.126 2.388 -2.490 1.00 95.88 87 HIS A C 1
ATOM 681 O O . HIS A 1 87 ? -5.917 1.205 -2.194 1.00 95.88 87 HIS A O 1
ATOM 687 N N . VAL A 1 88 ? -6.546 3.284 -1.607 1.00 92.81 88 VAL A N 1
ATOM 688 C CA . VAL A 1 88 ? -6.876 3.004 -0.207 1.00 92.81 88 VAL A CA 1
ATOM 689 C C . VAL A 1 88 ? -8.242 3.600 0.122 1.00 92.81 88 VAL A C 1
ATOM 691 O O . VAL A 1 88 ? -8.664 4.531 -0.564 1.00 92.81 88 VAL A O 1
ATOM 694 N N . PRO A 1 89 ? -8.952 3.112 1.152 1.00 90.38 89 PRO A N 1
ATOM 695 C CA . PRO A 1 89 ? -10.147 3.791 1.638 1.00 90.38 89 PRO A CA 1
ATOM 696 C C . PRO A 1 89 ? -9.857 5.267 1.928 1.00 90.38 89 PRO A C 1
ATOM 698 O O . PRO A 1 89 ? -8.833 5.608 2.527 1.00 90.38 89 PRO A O 1
ATOM 701 N N . GLY A 1 90 ? -10.745 6.152 1.477 1.00 90.00 90 GLY A N 1
ATOM 702 C CA . GLY A 1 90 ? -10.586 7.605 1.555 1.00 90.00 90 GLY A CA 1
ATOM 703 C C . GLY A 1 90 ? -10.201 8.115 2.946 1.00 90.00 90 GLY A C 1
ATOM 704 O O . GLY A 1 90 ? -9.199 8.833 3.046 1.00 90.00 90 GLY A O 1
ATOM 705 N N . PRO A 1 91 ? -10.909 7.703 4.018 1.00 86.00 91 PRO A N 1
ATOM 706 C CA . PRO A 1 91 ? -10.574 8.086 5.391 1.00 86.00 91 PRO A CA 1
ATOM 707 C C . PRO A 1 91 ? -9.152 7.699 5.826 1.00 86.00 91 PRO A C 1
ATOM 709 O O . PRO A 1 91 ? -8.539 8.397 6.629 1.00 86.00 91 PRO A O 1
ATOM 712 N N . TRP A 1 92 ? -8.582 6.628 5.266 1.00 86.31 92 TRP A N 1
ATOM 713 C CA . TRP A 1 92 ? -7.253 6.128 5.640 1.00 86.31 92 TRP A CA 1
ATOM 714 C C . TRP A 1 92 ? -6.123 6.769 4.839 1.00 86.31 92 TRP A C 1
ATOM 716 O O . TRP A 1 92 ? -4.959 6.685 5.229 1.00 86.31 92 TRP A O 1
ATOM 726 N N . ARG A 1 93 ? -6.444 7.424 3.716 1.00 92.44 93 ARG A N 1
ATOM 727 C CA . ARG A 1 93 ? -5.460 7.947 2.761 1.00 92.44 93 ARG A CA 1
ATOM 728 C C . ARG A 1 93 ? -4.386 8.785 3.434 1.00 92.44 93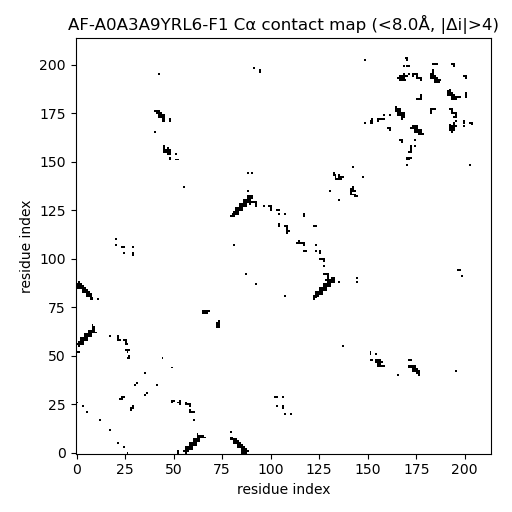 ARG A C 1
ATOM 730 O O . ARG A 1 93 ? -3.206 8.547 3.207 1.00 92.44 93 ARG A O 1
ATOM 737 N N . LYS A 1 94 ? -4.783 9.764 4.249 1.00 87.62 94 LYS A N 1
ATOM 738 C CA . LYS A 1 94 ? -3.846 10.691 4.900 1.00 87.62 94 LYS A CA 1
ATOM 739 C C . LYS A 1 94 ? -2.899 9.961 5.855 1.00 87.62 94 LYS A C 1
ATOM 741 O O . LYS A 1 94 ? -1.711 10.248 5.842 1.00 87.62 94 LYS A O 1
ATOM 746 N N . GLU A 1 95 ? -3.428 9.029 6.642 1.00 83.88 95 GLU A N 1
ATOM 747 C CA . GLU A 1 95 ? -2.674 8.304 7.671 1.00 83.88 95 GLU A CA 1
ATOM 748 C C . GLU A 1 95 ? -1.713 7.280 7.055 1.00 83.88 95 GLU A C 1
ATOM 750 O O . GLU A 1 95 ? -0.587 7.144 7.512 1.00 83.88 95 GLU A O 1
ATOM 755 N N . LEU A 1 96 ? -2.120 6.611 5.973 1.00 86.88 96 LEU A N 1
ATOM 756 C CA . LEU A 1 96 ? -1.296 5.596 5.314 1.00 86.88 96 LEU A CA 1
ATOM 757 C C . LEU A 1 96 ? -0.281 6.169 4.320 1.00 86.88 96 LEU A C 1
ATOM 759 O O . LEU A 1 96 ? 0.644 5.460 3.930 1.00 86.88 96 LEU A O 1
ATOM 763 N N . SER A 1 97 ? -0.452 7.419 3.877 1.00 91.25 97 SER A N 1
ATOM 764 C CA . SER A 1 97 ? 0.343 7.993 2.784 1.00 91.25 97 SER A CA 1
ATOM 765 C C . SER A 1 97 ? 1.844 7.947 3.051 1.00 91.25 97 SER A C 1
ATOM 767 O O . SER A 1 97 ? 2.583 7.428 2.222 1.00 91.25 97 SER A O 1
ATOM 769 N N . GLU A 1 98 ? 2.292 8.444 4.203 1.00 89.88 98 GLU A N 1
ATOM 770 C CA . GLU A 1 98 ? 3.721 8.524 4.520 1.00 89.88 98 GLU A CA 1
ATOM 771 C C . GLU A 1 98 ? 4.370 7.135 4.555 1.00 89.88 98 GLU A C 1
ATOM 773 O O . GLU A 1 98 ? 5.349 6.880 3.851 1.00 89.88 98 GLU A O 1
ATOM 778 N N . GLN A 1 99 ? 3.758 6.200 5.284 1.00 86.44 99 GLN A N 1
ATOM 779 C CA . GLN A 1 99 ? 4.231 4.822 5.362 1.00 86.44 99 GLN A CA 1
ATOM 780 C C . GLN A 1 99 ? 4.262 4.145 3.987 1.00 86.44 99 GLN A C 1
ATOM 782 O O . GLN A 1 99 ? 5.246 3.487 3.653 1.00 86.44 99 GLN A O 1
ATOM 787 N N . LEU A 1 100 ? 3.201 4.274 3.185 1.00 92.56 100 LEU A N 1
ATOM 788 C CA . LEU A 1 100 ? 3.138 3.636 1.871 1.00 92.56 100 LEU A CA 1
ATOM 789 C C . LEU A 1 100 ? 4.193 4.203 0.922 1.00 92.56 100 LEU A C 1
ATOM 791 O O . LEU A 1 100 ? 4.866 3.423 0.256 1.00 92.56 100 LEU A O 1
ATOM 795 N N . VAL A 1 101 ? 4.386 5.525 0.898 1.00 95.50 101 VAL A N 1
ATOM 796 C CA . VAL A 1 101 ? 5.425 6.161 0.077 1.00 95.50 101 VAL A CA 1
ATOM 797 C C . VAL A 1 101 ? 6.803 5.619 0.455 1.00 95.50 101 VAL A C 1
ATOM 799 O O . VAL A 1 101 ? 7.522 5.135 -0.414 1.00 95.50 101 VAL A O 1
ATOM 802 N N . VAL A 1 102 ? 7.146 5.598 1.747 1.00 92.94 102 VAL A N 1
ATOM 803 C CA . VAL A 1 102 ? 8.445 5.086 2.215 1.00 92.94 102 VAL A CA 1
ATOM 804 C C . VAL A 1 102 ? 8.633 3.610 1.856 1.00 92.94 102 VAL A C 1
ATOM 806 O O . VAL A 1 102 ? 9.662 3.226 1.295 1.00 92.94 102 VAL A O 1
ATOM 809 N N . ARG A 1 103 ? 7.644 2.759 2.158 1.00 92.19 103 ARG A N 1
ATOM 810 C CA . ARG A 1 103 ? 7.771 1.307 1.962 1.00 92.19 103 ARG A CA 1
ATOM 811 C C . ARG A 1 103 ? 7.823 0.916 0.489 1.00 92.19 103 ARG A C 1
ATOM 813 O O . ARG A 1 103 ? 8.577 0.009 0.143 1.00 92.19 103 ARG A O 1
ATOM 820 N N . VAL A 1 104 ? 7.056 1.591 -0.362 1.00 95.75 104 VAL A N 1
ATOM 821 C CA . VAL A 1 104 ? 7.011 1.313 -1.803 1.00 95.75 104 VAL A CA 1
ATOM 822 C C . VAL A 1 104 ? 8.277 1.824 -2.473 1.00 95.75 104 VAL A C 1
ATOM 824 O O . VAL A 1 104 ? 8.887 1.063 -3.216 1.00 95.75 104 VAL A O 1
ATOM 827 N N . THR A 1 105 ? 8.749 3.035 -2.160 1.00 96.25 105 THR A N 1
ATOM 828 C CA . THR A 1 105 ? 10.038 3.521 -2.681 1.00 96.25 105 THR A CA 1
ATOM 829 C C . THR A 1 105 ? 11.176 2.573 -2.310 1.00 96.25 105 THR A C 1
ATOM 831 O O . THR A 1 105 ? 11.987 2.233 -3.165 1.00 96.25 105 THR A O 1
ATOM 834 N N . ARG A 1 106 ? 11.186 2.050 -1.078 1.00 92.69 106 ARG A N 1
ATOM 835 C CA . ARG A 1 106 ? 12.137 1.012 -0.655 1.00 92.69 106 ARG A CA 1
ATOM 836 C C . ARG A 1 106 ? 12.016 -0.274 -1.468 1.00 92.69 106 ARG A C 1
ATOM 838 O O . ARG A 1 106 ? 13.026 -0.779 -1.938 1.00 92.69 106 ARG A O 1
ATOM 845 N N . ALA A 1 107 ? 10.804 -0.789 -1.655 1.00 93.75 107 ALA A N 1
ATOM 846 C CA . ALA A 1 107 ? 10.568 -1.982 -2.466 1.00 93.75 107 ALA A CA 1
ATOM 847 C C . ALA A 1 107 ? 11.032 -1.803 -3.924 1.00 93.75 107 ALA A C 1
ATOM 849 O O . ALA A 1 107 ? 11.614 -2.717 -4.502 1.00 93.75 107 ALA A O 1
ATOM 850 N N . LEU A 1 108 ? 10.805 -0.621 -4.504 1.00 96.06 108 LEU A N 1
ATOM 851 C CA . LEU A 1 108 ? 11.292 -0.271 -5.838 1.00 96.06 108 LEU A CA 1
ATOM 852 C C . LEU A 1 108 ? 12.817 -0.163 -5.869 1.00 96.06 108 LEU A C 1
ATOM 854 O O . LEU A 1 108 ? 13.426 -0.621 -6.824 1.00 96.06 108 LEU A O 1
ATOM 858 N N . ALA A 1 109 ? 13.433 0.405 -4.834 1.00 94.00 109 ALA A N 1
ATOM 859 C CA . ALA A 1 109 ? 14.880 0.564 -4.749 1.00 94.00 109 ALA A CA 1
ATOM 860 C C . ALA A 1 109 ? 15.604 -0.782 -4.593 1.00 94.00 109 ALA A C 1
ATOM 862 O O . ALA A 1 109 ? 16.633 -0.994 -5.218 1.00 94.00 109 ALA A O 1
ATOM 863 N N . GLU A 1 110 ? 15.037 -1.714 -3.820 1.00 90.69 110 GLU A N 1
ATOM 864 C CA . GLU A 1 110 ? 15.515 -3.103 -3.715 1.00 90.69 110 GLU A CA 1
ATOM 865 C C . GLU A 1 110 ? 15.412 -3.860 -5.049 1.00 90.69 110 GLU A C 1
ATOM 867 O O . GLU A 1 110 ? 16.191 -4.775 -5.312 1.00 90.69 110 GLU A O 1
ATOM 872 N N . PHE A 1 111 ? 14.421 -3.509 -5.870 1.00 91.94 111 PHE A N 1
ATOM 873 C CA . PHE A 1 111 ? 14.245 -4.058 -7.210 1.00 91.94 111 PHE A CA 1
ATOM 874 C C . PHE A 1 111 ? 15.152 -3.378 -8.250 1.00 91.94 111 PHE A C 1
ATOM 876 O O . PHE A 1 111 ? 15.508 -3.997 -9.256 1.00 91.94 111 PHE A O 1
ATOM 883 N N . ASP A 1 112 ? 15.517 -2.118 -8.016 1.00 90.38 112 ASP A N 1
ATOM 884 C CA . ASP A 1 112 ? 16.418 -1.350 -8.862 1.00 90.38 112 ASP A CA 1
ATOM 885 C C . ASP A 1 112 ? 17.858 -1.880 -8.780 1.00 90.38 112 ASP A C 1
ATOM 887 O O . ASP A 1 112 ? 18.272 -2.495 -7.800 1.00 90.38 112 ASP A O 1
ATOM 891 N N . GLY A 1 113 ? 18.650 -1.635 -9.825 1.00 83.94 113 GLY A N 1
ATOM 892 C CA . GLY A 1 113 ? 20.059 -2.042 -9.836 1.00 83.94 113 GLY A CA 1
ATOM 893 C C . GLY A 1 113 ? 20.940 -1.225 -8.881 1.00 83.94 113 GLY A C 1
ATOM 894 O O . GLY A 1 113 ? 22.008 -1.696 -8.496 1.00 83.94 113 GLY A O 1
ATOM 895 N N . ASP A 1 114 ? 20.502 -0.016 -8.508 1.00 90.19 114 ASP A N 1
ATOM 896 C CA . ASP A 1 114 ? 21.149 0.858 -7.524 1.00 90.19 114 ASP A CA 1
ATOM 897 C C . ASP A 1 114 ? 20.157 1.188 -6.386 1.00 90.19 114 ASP A C 1
ATOM 899 O O . ASP A 1 114 ? 19.247 2.004 -6.588 1.00 90.19 114 ASP A O 1
ATOM 903 N N . PRO A 1 115 ? 20.351 0.616 -5.179 1.00 87.12 115 PRO A N 1
ATOM 904 C CA . PRO A 1 115 ? 19.466 0.821 -4.030 1.00 87.12 115 PRO A CA 1
ATOM 905 C C . PRO A 1 115 ? 19.323 2.275 -3.564 1.00 87.12 115 PRO A C 1
ATOM 907 O O . PRO A 1 115 ? 18.348 2.605 -2.896 1.00 87.12 115 PRO A O 1
ATOM 910 N N . GLU A 1 116 ? 20.260 3.164 -3.901 1.00 94.12 116 GLU A N 1
ATOM 911 C CA . GLU A 1 116 ? 20.240 4.559 -3.440 1.00 94.12 116 GLU A CA 1
ATOM 912 C C . GLU A 1 116 ? 19.716 5.530 -4.505 1.00 94.12 116 GLU A C 1
ATOM 914 O O . GLU A 1 116 ? 19.455 6.704 -4.228 1.00 94.12 116 GLU A O 1
ATOM 919 N N . ARG A 1 117 ? 19.560 5.075 -5.752 1.00 96.06 117 ARG A N 1
ATOM 920 C CA . ARG A 1 117 ? 19.200 5.939 -6.884 1.00 96.06 117 ARG A CA 1
ATOM 921 C C . ARG A 1 117 ? 17.841 6.597 -6.709 1.00 96.06 117 ARG A C 1
ATOM 923 O O . ARG A 1 117 ? 17.717 7.802 -6.909 1.00 96.06 117 ARG A O 1
ATOM 930 N N . LEU A 1 118 ? 16.833 5.826 -6.307 1.00 96.69 118 LEU A N 1
ATOM 931 C CA . LEU A 1 118 ? 15.447 6.301 -6.198 1.00 96.69 118 LEU A CA 1
ATOM 932 C C . LEU A 1 118 ? 15.220 7.270 -5.029 1.00 96.69 118 LEU A C 1
ATOM 934 O O . LEU A 1 118 ? 14.180 7.919 -4.973 1.00 96.69 118 LEU A O 1
ATOM 938 N N . TYR A 1 119 ? 16.192 7.398 -4.124 1.00 96.00 119 TYR A N 1
ATOM 939 C CA . TYR A 1 119 ? 16.184 8.411 -3.067 1.00 96.00 119 TYR A CA 1
ATOM 940 C C . TYR A 1 119 ? 16.900 9.701 -3.482 1.00 96.00 119 TYR A C 1
ATOM 942 O O . TYR A 1 119 ? 16.667 10.753 -2.890 1.00 96.00 119 TYR A O 1
ATOM 950 N N . ARG A 1 120 ? 17.772 9.636 -4.496 1.00 95.88 120 ARG A N 1
ATOM 951 C CA . ARG A 1 120 ? 18.530 10.783 -5.022 1.00 95.88 120 ARG A CA 1
ATOM 952 C C . ARG A 1 120 ? 17.881 11.406 -6.255 1.00 95.88 120 ARG A C 1
ATOM 954 O O . ARG A 1 120 ? 18.031 12.601 -6.489 1.00 95.88 120 ARG A O 1
ATOM 961 N N . GLU A 1 121 ? 17.179 10.602 -7.045 1.00 94.56 121 GLU A N 1
ATOM 962 C CA . GLU A 1 121 ? 16.569 10.999 -8.311 1.00 94.56 121 GLU A CA 1
ATOM 963 C C . GLU A 1 121 ? 15.043 10.825 -8.251 1.00 94.56 121 GLU A C 1
ATOM 965 O O . GLU A 1 121 ? 14.573 9.812 -7.728 1.00 94.56 121 GLU A O 1
ATOM 970 N N . PRO A 1 122 ? 14.245 11.737 -8.843 1.00 92.56 122 PRO A N 1
ATOM 971 C CA . PRO A 1 122 ? 12.782 11.653 -8.859 1.00 92.56 122 PRO A CA 1
ATOM 972 C C . PRO A 1 122 ? 12.298 10.635 -9.908 1.00 92.56 122 PRO A C 1
ATOM 974 O O . PRO A 1 122 ? 11.553 10.948 -10.831 1.00 92.56 122 PRO A O 1
ATOM 977 N N . HIS A 1 123 ? 12.813 9.411 -9.832 1.00 95.75 123 HIS A N 1
ATOM 978 C CA . HIS A 1 123 ? 12.569 8.338 -10.794 1.00 95.75 123 HIS A CA 1
ATOM 979 C C . HIS A 1 123 ? 11.587 7.286 -10.273 1.00 95.75 123 HIS A C 1
ATOM 981 O O . HIS A 1 123 ? 11.228 6.377 -11.022 1.00 95.75 123 HIS A O 1
ATOM 987 N N . ALA A 1 124 ? 11.130 7.439 -9.031 1.00 97.25 124 ALA A N 1
ATOM 988 C CA . ALA A 1 124 ? 10.011 6.719 -8.451 1.00 97.25 124 ALA A CA 1
ATOM 989 C C . ALA A 1 124 ? 8.993 7.719 -7.897 1.00 97.25 124 ALA A C 1
ATOM 991 O O . ALA A 1 124 ? 9.288 8.471 -6.970 1.00 97.25 124 ALA A O 1
ATOM 992 N N . GLU A 1 125 ? 7.791 7.712 -8.460 1.00 97.44 125 GLU A N 1
ATOM 993 C CA . GLU A 1 125 ? 6.662 8.501 -7.973 1.00 97.44 125 GLU A CA 1
ATOM 994 C C . GLU A 1 125 ? 5.616 7.565 -7.366 1.00 97.44 125 GLU A C 1
ATOM 996 O O . GLU A 1 125 ? 5.220 6.574 -7.983 1.00 97.44 125 GLU A O 1
ATOM 1001 N N . VAL A 1 126 ? 5.153 7.871 -6.152 1.00 98.25 126 VAL A N 1
ATOM 1002 C CA . VAL A 1 126 ? 4.145 7.071 -5.444 1.00 98.25 126 VAL A CA 1
ATOM 1003 C C . VAL A 1 126 ? 2.933 7.942 -5.146 1.00 98.25 126 VAL A C 1
ATOM 1005 O O . VAL A 1 126 ? 3.008 8.906 -4.387 1.00 98.25 126 VAL A O 1
ATOM 1008 N N . HIS A 1 127 ? 1.797 7.600 -5.744 1.00 98.25 127 HIS A N 1
ATOM 1009 C CA . HIS A 1 127 ? 0.528 8.294 -5.568 1.00 98.25 127 HIS A CA 1
ATOM 1010 C C . HIS A 1 127 ? -0.394 7.468 -4.680 1.00 98.25 127 HIS A C 1
ATOM 1012 O O . HIS A 1 127 ? -0.815 6.373 -5.052 1.00 98.25 127 HIS A O 1
ATOM 1018 N N . VAL A 1 128 ? -0.762 8.014 -3.524 1.00 97.69 128 VAL A N 1
ATOM 1019 C CA . VAL A 1 128 ? -1.733 7.386 -2.622 1.00 97.69 128 VAL A CA 1
ATOM 1020 C C . VAL A 1 128 ? -3.096 8.042 -2.823 1.00 97.69 128 VAL A C 1
ATOM 1022 O O . VAL A 1 128 ? -3.324 9.196 -2.448 1.00 97.69 128 VAL A O 1
ATOM 1025 N N . LEU A 1 129 ? -4.000 7.295 -3.449 1.00 97.19 129 LEU A N 1
ATOM 1026 C CA . LEU A 1 129 ? -5.314 7.739 -3.895 1.00 97.19 129 LEU A CA 1
ATOM 1027 C C . LEU A 1 129 ? -6.393 7.207 -2.949 1.00 97.19 129 LEU A C 1
ATOM 1029 O O . LEU A 1 129 ? -6.464 6.014 -2.661 1.00 97.19 129 LEU A O 1
ATOM 1033 N N . GLY A 1 130 ? -7.235 8.108 -2.447 1.00 94.75 130 GLY A N 1
ATOM 1034 C CA . GLY A 1 130 ? -8.345 7.754 -1.568 1.00 94.75 130 GLY A CA 1
ATOM 1035 C C . GLY A 1 130 ? -9.593 7.436 -2.379 1.00 94.75 130 GLY A C 1
ATOM 1036 O O . GLY A 1 130 ? -10.076 8.302 -3.102 1.00 94.75 130 GLY A O 1
ATOM 1037 N N . VAL A 1 131 ? -10.132 6.230 -2.230 1.00 94.62 131 VAL A N 1
ATOM 1038 C CA . VAL A 1 131 ? -11.449 5.866 -2.758 1.00 94.62 131 VAL A CA 1
ATOM 1039 C C . VAL A 1 131 ? -12.513 6.511 -1.865 1.00 94.62 131 VAL A C 1
ATOM 1041 O O . VAL A 1 131 ? -12.508 6.239 -0.662 1.00 94.62 131 VAL A O 1
ATOM 1044 N N . PRO A 1 132 ? -13.392 7.382 -2.395 1.00 93.31 132 PRO A N 1
ATOM 1045 C CA . PRO A 1 132 ? -14.424 8.033 -1.593 1.00 93.31 132 PRO A CA 1
ATOM 1046 C C . PRO A 1 132 ? -15.330 7.028 -0.878 1.00 93.31 132 PRO A C 1
ATOM 1048 O O . PRO A 1 132 ? -15.525 5.909 -1.357 1.00 93.31 132 PRO A O 1
ATOM 1051 N N . GLU A 1 133 ? -15.909 7.442 0.249 1.00 89.94 133 GLU A N 1
ATOM 1052 C CA . GLU A 1 133 ? -16.894 6.635 0.972 1.00 89.94 133 GLU A CA 1
ATOM 1053 C C . GLU A 1 133 ? -18.045 6.234 0.036 1.00 89.94 133 GLU A C 1
ATOM 1055 O O . GLU A 1 133 ? -18.533 7.045 -0.753 1.00 89.94 133 GLU A O 1
ATOM 1060 N N . GLY A 1 134 ? -18.435 4.959 0.077 1.00 90.50 134 GLY A N 1
ATOM 1061 C CA . GLY A 1 134 ? -19.403 4.380 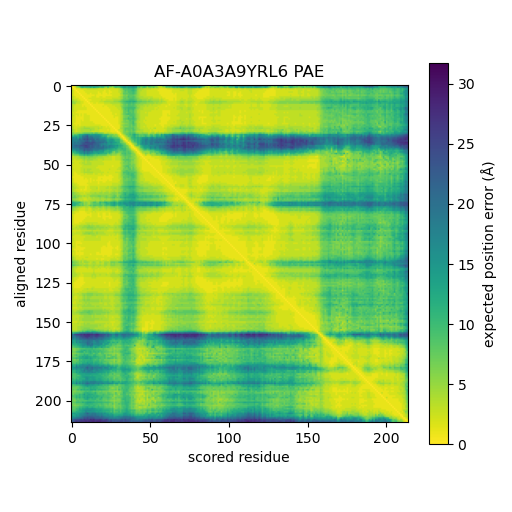-0.859 1.00 90.50 134 GLY A CA 1
ATOM 1062 C C . GLY A 1 134 ? -18.836 3.978 -2.230 1.00 90.50 134 GLY A C 1
ATOM 1063 O O . GLY A 1 134 ? -19.507 3.278 -2.982 1.00 90.50 134 GLY A O 1
ATOM 1064 N N . GLY A 1 135 ? -17.601 4.374 -2.554 1.00 92.25 135 GLY A N 1
ATOM 1065 C CA . GLY A 1 135 ? -16.931 4.073 -3.824 1.00 92.25 135 GLY A CA 1
ATOM 1066 C C . GLY A 1 135 ? -16.144 2.761 -3.841 1.00 92.25 135 GLY A C 1
ATOM 1067 O O . GLY A 1 135 ? -15.652 2.364 -4.896 1.00 92.25 135 GLY A O 1
ATOM 1068 N N . TYR A 1 136 ? -16.001 2.088 -2.697 1.00 91.81 136 TYR A N 1
ATOM 1069 C CA . TYR A 1 136 ? -15.347 0.785 -2.611 1.00 91.81 136 TYR A CA 1
ATOM 1070 C C . TYR A 1 136 ? -16.382 -0.338 -2.502 1.00 91.81 136 TYR A C 1
ATOM 1072 O O . TYR A 1 136 ? -17.262 -0.307 -1.640 1.00 91.81 136 TYR A O 1
ATOM 1080 N N . GLY A 1 137 ? -16.266 -1.339 -3.375 1.00 90.94 137 GLY A N 1
ATOM 1081 C CA . GLY A 1 137 ? -17.135 -2.508 -3.391 1.00 90.94 137 GLY A CA 1
ATOM 1082 C C . GLY A 1 137 ? -16.337 -3.805 -3.414 1.00 90.94 137 GLY A C 1
ATOM 1083 O O . GLY A 1 137 ? -15.421 -3.962 -4.218 1.00 90.94 137 GLY A O 1
ATOM 1084 N N . ALA A 1 138 ? -16.711 -4.743 -2.549 1.00 90.38 138 ALA A N 1
ATOM 1085 C CA . ALA A 1 138 ? -16.237 -6.123 -2.570 1.00 90.38 138 ALA A CA 1
ATOM 1086 C C . ALA A 1 138 ? -17.304 -7.044 -1.957 1.00 90.38 138 ALA A C 1
ATOM 1088 O O . ALA A 1 138 ? -18.268 -6.584 -1.343 1.00 90.38 138 ALA A O 1
ATOM 1089 N N . PHE A 1 139 ? -17.174 -8.356 -2.168 1.00 90.25 139 PHE A N 1
ATOM 1090 C CA . PHE A 1 139 ? -18.173 -9.347 -1.731 1.00 90.25 139 PHE A CA 1
ATOM 1091 C C . PHE A 1 139 ? -19.599 -9.044 -2.239 1.00 90.25 139 PHE A C 1
ATOM 1093 O O . PHE A 1 139 ? -20.581 -9.290 -1.544 1.00 90.25 139 PHE A O 1
ATOM 1100 N N . GLY A 1 140 ? -19.713 -8.454 -3.436 1.00 93.31 140 GLY A N 1
ATOM 1101 C CA . GLY A 1 140 ? -20.999 -8.097 -4.044 1.00 93.31 140 GLY A CA 1
ATOM 1102 C C . GLY A 1 140 ? -21.739 -6.932 -3.374 1.00 93.31 140 GLY A C 1
ATOM 1103 O O . GLY A 1 140 ? -22.924 -6.749 -3.633 1.00 93.31 140 GLY A O 1
ATOM 1104 N N . ARG A 1 141 ? -21.076 -6.144 -2.517 1.00 94.50 141 ARG A N 1
ATOM 1105 C CA . ARG A 1 141 ? -21.679 -4.998 -1.820 1.00 94.50 141 ARG A CA 1
ATOM 1106 C C . ARG A 1 141 ? -20.715 -3.823 -1.695 1.00 94.50 141 ARG A C 1
ATOM 1108 O O . ARG A 1 141 ? -19.504 -3.982 -1.819 1.00 94.50 141 ARG A O 1
ATOM 1115 N N . VAL A 1 142 ? -21.261 -2.649 -1.396 1.00 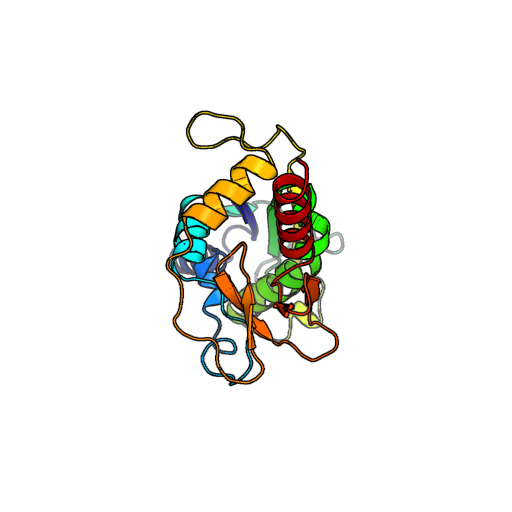94.12 142 VAL A N 1
ATOM 1116 C CA . VAL A 1 142 ? -20.473 -1.484 -0.977 1.00 94.12 142 VAL A CA 1
ATOM 1117 C C . VAL A 1 142 ? -19.899 -1.743 0.416 1.00 94.12 142 VAL A C 1
ATOM 1119 O O . VAL A 1 142 ? -20.607 -2.219 1.306 1.00 94.12 142 VAL A O 1
ATOM 1122 N N . ILE A 1 143 ? -18.620 -1.428 0.604 1.00 91.81 143 ILE A N 1
ATOM 1123 C CA . ILE A 1 143 ? -17.923 -1.542 1.884 1.00 91.81 143 ILE A CA 1
ATOM 1124 C C . ILE A 1 143 ? -17.451 -0.152 2.292 1.00 91.81 143 ILE A C 1
ATOM 1126 O O . ILE A 1 143 ? -16.486 0.380 1.746 1.00 91.81 143 ILE A O 1
ATOM 1130 N N . GLY A 1 144 ? -18.162 0.419 3.260 1.00 89.44 144 GLY A N 1
ATOM 1131 C CA . GLY A 1 144 ? -17.785 1.665 3.914 1.00 89.44 144 GLY A CA 1
ATOM 1132 C C . GLY A 1 144 ? -16.758 1.480 5.027 1.00 89.44 144 GLY A C 1
ATOM 1133 O O . GLY A 1 144 ? -16.430 0.347 5.396 1.00 89.44 144 GLY A O 1
ATOM 1134 N N . GLU A 1 145 ? -16.296 2.589 5.607 1.00 84.69 145 GLU A N 1
ATOM 1135 C CA . GLU A 1 145 ? -15.295 2.596 6.687 1.00 84.69 145 GLU A CA 1
ATOM 1136 C C . GLU A 1 145 ? -15.674 1.657 7.843 1.00 84.69 145 GLU A C 1
ATOM 1138 O O . GLU A 1 145 ? -14.881 0.801 8.231 1.00 84.69 145 GLU A O 1
ATOM 1143 N N . SER A 1 146 ? -16.907 1.747 8.354 1.00 84.62 146 SER A N 1
ATOM 1144 C CA . SER A 1 146 ? -17.354 0.908 9.474 1.00 84.62 146 SER A CA 1
ATOM 1145 C C . SER A 1 146 ? -17.368 -0.579 9.117 1.00 84.62 146 SER A C 1
ATOM 1147 O O . SER A 1 146 ? -16.879 -1.399 9.887 1.00 84.62 146 SER A O 1
ATOM 1149 N N . ALA A 1 147 ? -17.884 -0.937 7.936 1.00 89.44 147 ALA A N 1
ATOM 1150 C CA . ALA A 1 147 ? -17.937 -2.329 7.492 1.00 89.44 147 ALA A CA 1
ATOM 1151 C C . ALA A 1 147 ? -16.532 -2.911 7.284 1.00 89.44 147 ALA A C 1
ATOM 1153 O O . ALA A 1 147 ? -16.288 -4.066 7.626 1.00 89.44 147 ALA A O 1
ATOM 1154 N N . MET A 1 148 ? -15.605 -2.109 6.757 1.00 89.25 148 MET A N 1
ATOM 1155 C CA . MET A 1 148 ? -14.204 -2.491 6.621 1.00 89.25 148 MET A CA 1
ATOM 1156 C C . MET A 1 148 ? -13.545 -2.718 7.990 1.00 89.25 148 MET A C 1
ATOM 1158 O O . MET A 1 148 ? -12.868 -3.726 8.178 1.00 89.25 148 MET A O 1
ATOM 1162 N N . SER A 1 149 ? -13.777 -1.832 8.962 1.00 85.94 149 SER A N 1
ATOM 1163 C CA . SER A 1 149 ? -13.271 -1.998 10.330 1.00 85.94 149 SER A CA 1
ATOM 1164 C C . SER A 1 149 ? -13.808 -3.262 11.006 1.00 85.94 149 SER A C 1
ATOM 1166 O O . SER A 1 149 ? -13.054 -3.947 11.694 1.00 85.94 149 SER A O 1
ATOM 1168 N N . GLU A 1 150 ? -15.079 -3.616 10.789 1.00 88.88 150 GLU A N 1
ATOM 1169 C CA . GLU A 1 150 ? -15.633 -4.881 11.289 1.00 88.88 150 GLU A CA 1
ATOM 1170 C C . GLU A 1 150 ? -14.979 -6.101 10.634 1.00 88.88 150 GLU A C 1
ATOM 1172 O O . GLU A 1 150 ? -14.644 -7.057 11.329 1.00 88.88 150 GLU A O 1
ATOM 1177 N N . LEU A 1 151 ? -14.736 -6.065 9.320 1.00 91.06 151 LEU A N 1
ATOM 1178 C CA . LEU A 1 151 ? -14.041 -7.150 8.619 1.00 91.06 151 LEU A CA 1
ATOM 1179 C C . LEU A 1 151 ? -12.605 -7.334 9.129 1.00 91.06 151 LEU A C 1
ATOM 1181 O O . LEU A 1 151 ? -12.189 -8.465 9.364 1.00 91.06 151 LEU A O 1
ATOM 1185 N N . ILE A 1 152 ? -11.875 -6.237 9.360 1.00 89.00 152 ILE A N 1
ATOM 1186 C CA . ILE A 1 152 ? -10.534 -6.277 9.963 1.00 89.00 152 ILE A CA 1
ATOM 1187 C C . ILE A 1 152 ? -10.599 -6.865 11.371 1.00 89.00 152 ILE A C 1
ATOM 1189 O O . ILE A 1 152 ? -9.848 -7.781 11.688 1.00 89.00 152 ILE A O 1
ATOM 1193 N N . SER A 1 153 ? -11.519 -6.375 12.203 1.00 87.00 153 SER A N 1
ATOM 1194 C CA . SER A 1 153 ? -11.682 -6.849 13.579 1.00 87.00 153 SER A CA 1
ATOM 1195 C C . SER A 1 153 ? -12.031 -8.340 13.631 1.00 87.00 153 SER A C 1
ATOM 1197 O O . SER A 1 153 ? -11.547 -9.045 14.510 1.00 87.00 153 SER A O 1
ATOM 1199 N N . ALA A 1 154 ? -12.843 -8.830 12.690 1.00 90.25 154 ALA A N 1
ATOM 1200 C CA . ALA A 1 154 ? -13.209 -10.240 12.579 1.00 90.25 154 ALA A CA 1
ATOM 1201 C C . ALA A 1 154 ? -12.067 -11.126 12.052 1.00 90.25 154 ALA A C 1
ATOM 1203 O O . ALA A 1 154 ? -12.084 -12.335 12.275 1.00 90.25 154 ALA A O 1
ATOM 1204 N N . ALA A 1 155 ? -11.087 -10.544 11.355 1.00 91.81 155 ALA A N 1
ATOM 1205 C CA . ALA A 1 155 ? -9.933 -11.260 10.822 1.00 91.81 155 ALA A CA 1
ATOM 1206 C C . ALA A 1 155 ? -8.815 -11.474 11.855 1.00 91.81 155 ALA A C 1
ATOM 1208 O O . ALA A 1 155 ? -7.920 -12.279 11.603 1.00 91.81 155 ALA A O 1
ATOM 1209 N N . VAL A 1 156 ? -8.859 -10.784 13.001 1.00 90.06 156 VAL A N 1
ATOM 1210 C CA . VAL A 1 156 ? -7.850 -10.893 14.064 1.00 90.06 156 VAL A CA 1
ATOM 1211 C C . VAL A 1 156 ? -7.753 -12.335 14.558 1.00 90.06 156 VAL A C 1
ATOM 1213 O O . VAL A 1 156 ? -8.728 -12.901 15.054 1.00 90.06 156 VAL A O 1
ATOM 1216 N N . ARG A 1 157 ? -6.559 -12.926 14.458 1.00 85.12 157 ARG A N 1
ATOM 1217 C CA . ARG A 1 157 ? -6.272 -14.254 15.032 1.00 85.12 157 ARG A CA 1
ATOM 1218 C C . ARG A 1 157 ? -5.724 -14.160 16.452 1.00 85.12 157 ARG A C 1
ATOM 1220 O O . ARG A 1 157 ? -5.872 -15.111 17.216 1.00 85.12 157 ARG A O 1
ATOM 1227 N N . GLY A 1 158 ? -5.160 -13.008 16.805 1.00 73.31 158 GLY A N 1
ATOM 1228 C CA . GLY A 1 158 ? -4.523 -12.746 18.080 1.00 73.31 158 GLY A CA 1
ATOM 1229 C C . GLY A 1 158 ? -3.130 -13.355 18.111 1.00 73.31 158 GLY A C 1
ATOM 1230 O O . GLY A 1 158 ? -2.965 -14.574 18.156 1.00 73.31 158 GLY A O 1
ATOM 1231 N N . GLU A 1 159 ? -2.109 -12.507 18.150 1.00 60.34 159 GLU A N 1
ATOM 1232 C CA . GLU A 1 159 ? -0.816 -12.932 18.671 1.00 60.34 159 GLU A CA 1
ATOM 1233 C C . GLU A 1 159 ? -0.879 -12.928 20.206 1.00 60.34 159 GLU A C 1
ATOM 1235 O O . GLU A 1 159 ? -1.625 -12.157 20.813 1.00 60.34 159 GLU A O 1
ATOM 1240 N N . GLY A 1 160 ? -0.152 -13.849 20.847 1.00 60.62 160 GLY A N 1
ATOM 1241 C CA . GLY A 1 160 ? -0.136 -13.994 22.304 1.00 60.62 160 GLY A CA 1
ATOM 1242 C C . GLY A 1 160 ? 0.287 -12.718 23.051 1.00 60.62 160 GLY A C 1
ATOM 1243 O O . GLY A 1 160 ? 0.533 -11.668 22.469 1.00 60.62 160 GLY A O 1
ATOM 1244 N N . LYS A 1 161 ? 0.382 -12.807 24.384 1.00 63.06 161 LYS A N 1
ATOM 1245 C CA . LYS A 1 161 ? 0.695 -11.673 25.275 1.00 63.06 161 LYS A CA 1
ATOM 1246 C C . LYS A 1 161 ? 1.805 -10.768 24.706 1.00 63.06 161 LYS A C 1
ATOM 1248 O O . LYS A 1 161 ? 2.930 -11.232 24.519 1.00 63.06 161 LYS A O 1
ATOM 1253 N N . ALA A 1 162 ? 1.486 -9.486 24.493 1.00 74.62 162 ALA A N 1
ATOM 1254 C CA . ALA A 1 162 ? 2.438 -8.502 23.982 1.00 74.62 162 ALA A CA 1
ATOM 1255 C C . ALA A 1 162 ? 3.720 -8.464 24.840 1.00 74.62 162 ALA A C 1
ATOM 1257 O O . ALA A 1 162 ? 3.635 -8.554 26.075 1.00 74.62 162 ALA A O 1
ATOM 1258 N N . PRO A 1 163 ? 4.906 -8.316 24.220 1.00 79.25 163 PRO A N 1
ATOM 1259 C CA . PRO A 1 163 ? 6.155 -8.133 24.947 1.00 79.25 163 PRO A CA 1
ATOM 1260 C C . PRO A 1 163 ? 6.106 -6.924 25.901 1.00 79.25 163 PRO A C 1
ATOM 1262 O O . PRO A 1 163 ? 5.326 -5.993 25.689 1.00 79.25 163 PRO A O 1
ATOM 1265 N N . PRO A 1 164 ? 6.955 -6.878 26.942 1.00 80.75 164 PRO A N 1
ATOM 1266 C CA . PRO A 1 164 ? 7.060 -5.701 27.802 1.00 80.75 164 PRO A CA 1
ATOM 1267 C C . PRO A 1 164 ? 7.323 -4.420 26.994 1.00 80.75 164 PRO A C 1
ATOM 1269 O O . PRO A 1 164 ? 8.186 -4.401 26.121 1.00 80.75 164 PRO A O 1
ATOM 1272 N N . GLY A 1 165 ? 6.581 -3.348 27.286 1.00 83.62 165 GLY A N 1
ATOM 1273 C CA . GLY A 1 165 ? 6.673 -2.071 26.558 1.00 83.62 165 GLY A CA 1
ATOM 1274 C C . GLY A 1 165 ? 5.836 -1.992 25.273 1.00 83.62 165 GLY A C 1
ATOM 1275 O O . GLY A 1 165 ? 5.773 -0.927 24.657 1.00 83.62 165 GLY A O 1
ATOM 1276 N N . MET A 1 166 ? 5.155 -3.080 24.909 1.00 87.75 166 MET A N 1
ATOM 1277 C CA . MET A 1 166 ? 4.227 -3.163 23.783 1.00 87.75 166 MET A CA 1
ATOM 1278 C C . MET A 1 166 ? 2.785 -3.348 24.259 1.00 87.75 166 MET A C 1
ATOM 1280 O O . MET A 1 166 ? 2.534 -3.804 25.375 1.00 87.75 166 MET A O 1
ATOM 1284 N N . ALA A 1 167 ? 1.832 -3.042 23.385 1.00 88.06 167 ALA A N 1
ATOM 1285 C CA . ALA A 1 167 ? 0.424 -3.375 23.551 1.00 88.06 167 ALA A CA 1
ATOM 1286 C C . ALA A 1 167 ? -0.136 -3.998 22.274 1.00 88.06 167 ALA A C 1
ATOM 1288 O O . ALA A 1 167 ? 0.351 -3.722 21.184 1.00 88.06 167 ALA A O 1
ATOM 1289 N N . VAL A 1 168 ? -1.177 -4.815 22.424 1.00 88.50 168 VAL A N 1
ATOM 1290 C CA . VAL A 1 168 ? -1.990 -5.278 21.296 1.00 88.50 168 VAL A CA 1
ATOM 1291 C C . VAL A 1 168 ? -3.076 -4.238 21.035 1.00 88.50 168 VAL A C 1
ATOM 1293 O O . VAL A 1 168 ? -3.824 -3.889 21.952 1.00 88.50 168 VAL A O 1
ATOM 1296 N N . ASP A 1 169 ? -3.161 -3.746 19.802 1.00 88.12 169 ASP A N 1
ATOM 1297 C CA . ASP A 1 169 ? -4.245 -2.886 19.342 1.00 88.12 169 ASP A CA 1
ATOM 1298 C C . ASP A 1 169 ? -5.570 -3.669 19.419 1.00 88.12 169 ASP A C 1
ATOM 1300 O O . ASP A 1 169 ? -5.720 -4.692 18.745 1.00 88.12 169 ASP A O 1
ATOM 1304 N N . PRO A 1 170 ? -6.554 -3.217 20.215 1.00 85.94 170 PRO A N 1
ATOM 1305 C CA . PRO A 1 170 ? -7.805 -3.944 20.426 1.00 85.94 170 PRO A CA 1
ATOM 1306 C C . PRO A 1 170 ? -8.740 -3.940 19.205 1.00 85.94 170 PRO A C 1
ATOM 1308 O O . PRO A 1 170 ? -9.791 -4.577 19.249 1.00 85.94 170 PRO A O 1
ATOM 1311 N N . VAL A 1 171 ? -8.416 -3.191 18.147 1.00 86.19 171 VAL A N 1
ATOM 1312 C CA . VAL A 1 171 ? -9.212 -3.109 16.916 1.00 86.19 171 VAL A CA 1
ATOM 1313 C C . VAL A 1 171 ? -8.665 -4.038 15.841 1.00 86.19 171 VAL A C 1
ATOM 1315 O O . VAL A 1 171 ? -9.442 -4.751 15.212 1.00 86.19 171 VAL A O 1
ATOM 1318 N N . CYS A 1 172 ? -7.350 -4.037 15.622 1.00 85.12 172 CYS A N 1
ATOM 1319 C CA . CYS A 1 172 ? -6.726 -4.777 14.519 1.00 85.12 172 CYS A CA 1
ATOM 1320 C C . CYS A 1 172 ? -5.740 -5.868 14.961 1.00 85.12 172 CYS A C 1
ATOM 1322 O O . CYS A 1 172 ? -5.152 -6.530 14.113 1.00 85.12 172 CYS A O 1
ATOM 1324 N N . GLY A 1 173 ? -5.512 -6.049 16.262 1.00 84.50 173 GLY A N 1
ATOM 1325 C CA . GLY A 1 173 ? -4.601 -7.070 16.784 1.00 84.50 173 GLY A CA 1
ATOM 1326 C C . GLY A 1 173 ? -3.110 -6.776 16.586 1.00 84.50 173 GLY A C 1
ATOM 1327 O O . GLY A 1 173 ? -2.281 -7.591 16.981 1.00 84.50 173 GLY A O 1
ATOM 1328 N N . ALA A 1 174 ? -2.739 -5.633 16.001 1.00 85.94 174 ALA A N 1
ATOM 1329 C CA . ALA A 1 174 ? -1.337 -5.278 15.807 1.00 85.94 174 ALA A CA 1
ATOM 1330 C C . ALA A 1 174 ? -0.613 -5.089 17.150 1.00 85.94 174 ALA A C 1
ATOM 1332 O O . ALA A 1 174 ? -1.125 -4.429 18.052 1.00 85.94 174 ALA A O 1
ATOM 1333 N N . THR A 1 175 ? 0.600 -5.622 17.278 1.00 87.44 175 THR A N 1
ATOM 1334 C CA . THR A 1 175 ? 1.472 -5.349 18.426 1.00 87.44 175 THR A CA 1
ATOM 1335 C C . THR A 1 175 ? 2.240 -4.058 18.178 1.00 87.44 175 THR A C 1
ATOM 1337 O O . THR A 1 175 ? 3.002 -3.975 17.217 1.00 87.44 175 THR A O 1
ATOM 1340 N N . VAL A 1 176 ? 2.051 -3.060 19.042 1.00 86.62 176 VAL A N 1
ATOM 1341 C CA . VAL A 1 176 ? 2.534 -1.682 18.867 1.00 86.62 176 VAL A CA 1
ATOM 1342 C C . VAL A 1 176 ? 3.286 -1.178 20.102 1.00 86.62 176 VAL A C 1
ATOM 1344 O O . VAL A 1 176 ? 2.939 -1.553 21.229 1.00 86.62 176 VAL A O 1
ATOM 1347 N N . PRO A 1 177 ? 4.294 -0.303 19.939 1.00 86.50 177 PRO A N 1
ATOM 1348 C CA . PRO A 1 177 ? 5.007 0.277 21.072 1.00 86.50 177 PRO A CA 1
ATOM 1349 C C . PRO A 1 177 ? 4.112 1.239 21.861 1.00 86.50 177 PRO A C 1
ATOM 1351 O O . PRO A 1 177 ? 3.383 2.054 21.297 1.00 86.50 177 PRO A O 1
ATOM 1354 N N . LEU A 1 178 ? 4.198 1.188 23.193 1.00 86.81 178 LEU A N 1
ATOM 1355 C CA . LEU A 1 178 ? 3.482 2.116 24.084 1.00 86.81 178 LEU A CA 1
ATOM 1356 C C . LEU A 1 178 ? 4.237 3.433 24.335 1.00 86.81 178 LEU A C 1
ATOM 1358 O O . LEU A 1 178 ? 3.715 4.338 24.995 1.00 86.81 178 LEU A O 1
ATOM 1362 N N . ALA A 1 179 ? 5.470 3.551 23.850 1.00 85.06 179 ALA A N 1
ATOM 1363 C CA . ALA A 1 179 ? 6.346 4.693 24.076 1.00 85.06 179 ALA A CA 1
ATOM 1364 C C . ALA A 1 179 ? 6.982 5.180 22.769 1.00 85.06 179 ALA A C 1
ATOM 1366 O O . ALA A 1 179 ? 7.087 4.436 21.798 1.00 85.06 179 ALA A O 1
ATOM 1367 N N . GLY A 1 180 ? 7.438 6.433 22.776 1.00 81.38 180 GLY A N 1
ATOM 1368 C CA . GLY A 1 180 ? 8.079 7.076 21.632 1.00 81.38 180 GLY A CA 1
ATOM 1369 C C . GLY A 1 180 ? 7.155 8.0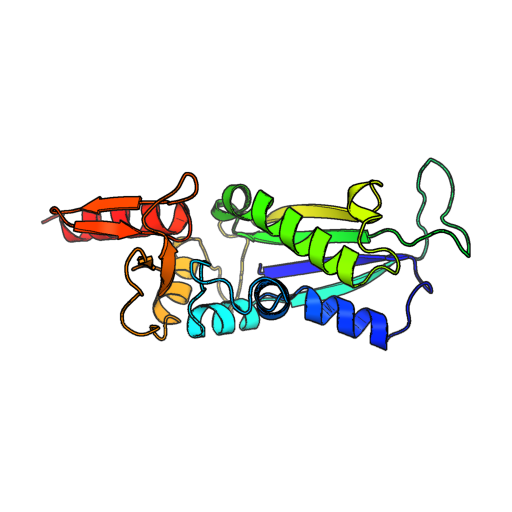34 20.868 1.00 81.38 180 GLY A C 1
ATOM 1370 O O . GLY A 1 180 ? 5.945 8.053 21.091 1.00 81.38 180 GLY A O 1
ATOM 1371 N N . PRO A 1 181 ? 7.726 8.856 19.973 1.00 75.25 181 PRO A N 1
ATOM 1372 C CA . PRO A 1 181 ? 7.006 9.937 19.296 1.00 75.25 181 PRO A CA 1
ATOM 1373 C C . PRO A 1 181 ? 5.938 9.446 18.308 1.00 75.25 181 PRO A C 1
ATOM 1375 O O . PRO A 1 181 ? 4.996 10.178 18.024 1.00 75.25 181 PRO A O 1
ATOM 1378 N N . ALA A 1 182 ? 6.061 8.213 17.809 1.00 74.69 182 ALA A N 1
ATOM 1379 C CA . ALA A 1 182 ? 5.096 7.597 16.897 1.00 74.69 182 ALA A CA 1
ATOM 1380 C C . ALA A 1 182 ? 3.970 6.827 17.618 1.00 74.69 182 ALA A C 1
ATOM 1382 O O . ALA A 1 182 ? 3.051 6.340 16.965 1.00 74.69 182 ALA A O 1
ATOM 1383 N N . ALA A 1 183 ? 4.022 6.697 18.950 1.00 84.44 183 ALA A N 1
ATOM 1384 C CA . ALA A 1 183 ? 3.064 5.883 19.692 1.00 84.44 183 ALA A CA 1
ATOM 1385 C C . ALA A 1 183 ? 1.671 6.534 19.717 1.00 84.44 183 ALA A C 1
ATOM 1387 O O . ALA A 1 183 ? 1.450 7.562 20.365 1.00 84.44 183 ALA A O 1
ATOM 1388 N N . VAL A 1 184 ? 0.695 5.898 19.067 1.00 88.44 184 VAL A N 1
ATOM 1389 C CA . VAL A 1 184 ? -0.712 6.300 19.149 1.00 88.44 184 VAL A CA 1
ATOM 1390 C C . VAL A 1 184 ? -1.335 5.618 20.363 1.00 88.44 184 VAL A C 1
ATOM 1392 O O . VAL A 1 184 ? -1.456 4.399 20.404 1.00 88.44 184 VAL A O 1
ATOM 1395 N N . THR A 1 185 ? -1.732 6.392 21.377 1.00 92.56 185 THR A N 1
ATOM 1396 C CA . THR A 1 185 ? -2.269 5.839 22.634 1.00 92.56 185 THR A CA 1
ATOM 1397 C C . THR A 1 185 ? -3.538 6.556 23.104 1.00 92.56 185 THR A C 1
ATOM 1399 O O . THR A 1 185 ? -3.859 7.666 22.665 1.00 92.56 185 THR A O 1
ATOM 1402 N N . ALA A 1 186 ? -4.308 5.901 23.972 1.00 92.31 186 ALA A N 1
ATOM 1403 C CA . ALA A 1 186 ? -5.447 6.496 24.671 1.00 92.31 186 ALA A CA 1
ATOM 1404 C C . ALA A 1 186 ? -5.607 5.873 26.059 1.00 92.31 186 ALA A C 1
ATOM 1406 O O . ALA A 1 186 ? -5.355 4.682 26.235 1.00 92.31 186 ALA A O 1
ATOM 1407 N N . GLU A 1 187 ? -6.068 6.660 27.027 1.00 91.62 187 GLU A N 1
ATOM 1408 C CA . GLU A 1 187 ? -6.448 6.162 28.348 1.00 91.62 187 GLU A CA 1
ATOM 1409 C C . GLU A 1 187 ? -7.968 6.040 28.444 1.00 91.62 187 GLU A C 1
ATOM 1411 O O . GLU A 1 187 ? -8.696 6.988 28.152 1.00 91.62 187 GLU A O 1
ATOM 1416 N N . VAL A 1 188 ? -8.454 4.862 28.838 1.00 90.00 188 VAL A N 1
ATOM 1417 C CA . VAL A 1 188 ? -9.883 4.583 29.026 1.00 90.00 188 VAL A CA 1
ATOM 1418 C C . VAL A 1 188 ? -10.057 3.776 30.306 1.00 90.00 188 VAL A C 1
ATOM 1420 O O . VAL A 1 188 ? -9.475 2.701 30.443 1.00 90.00 188 VAL A O 1
ATOM 1423 N N . ALA A 1 189 ? -10.858 4.294 31.244 1.00 86.69 189 ALA A N 1
ATOM 1424 C CA . ALA A 1 189 ? -11.105 3.678 32.554 1.00 86.69 189 ALA A CA 1
ATOM 1425 C C . ALA A 1 189 ? -9.807 3.288 33.302 1.00 86.69 189 ALA A C 1
ATOM 1427 O O . ALA A 1 189 ? -9.688 2.187 33.832 1.00 86.69 189 ALA A O 1
ATOM 1428 N N . GLY A 1 190 ? -8.801 4.172 33.284 1.00 86.94 190 GLY A N 1
ATOM 1429 C CA . GLY A 1 190 ? -7.505 3.951 33.940 1.00 86.94 190 GLY A CA 1
ATOM 1430 C C . GLY A 1 190 ? -6.578 2.950 33.238 1.00 86.94 190 GLY A C 1
ATOM 1431 O O . GLY A 1 190 ? -5.491 2.681 33.736 1.00 86.94 190 GLY A O 1
ATOM 1432 N N . THR A 1 191 ? -6.976 2.404 32.084 1.00 88.31 191 THR A N 1
ATOM 1433 C CA . THR A 1 191 ? -6.136 1.518 31.268 1.00 88.31 191 THR A CA 1
ATOM 1434 C C . THR A 1 191 ? -5.596 2.273 30.061 1.00 88.31 191 THR A C 1
ATOM 1436 O O . THR A 1 191 ? -6.359 2.902 29.325 1.00 88.31 191 THR A O 1
ATOM 1439 N N . ARG A 1 192 ? -4.282 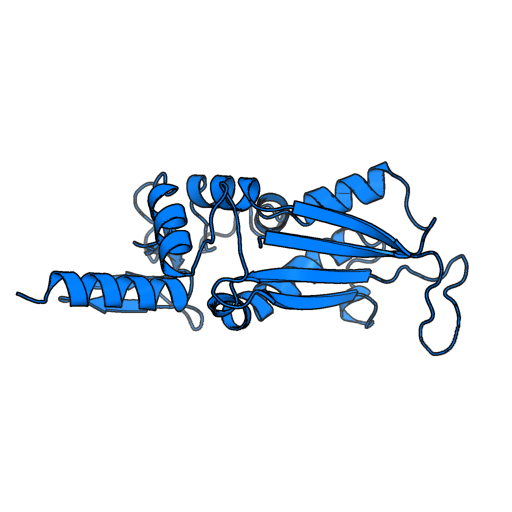2.190 29.837 1.00 90.56 192 ARG A N 1
ATOM 1440 C CA . ARG A 1 192 ? -3.621 2.758 28.659 1.00 90.56 192 ARG A CA 1
ATOM 1441 C C . ARG A 1 192 ? -3.602 1.742 27.518 1.00 90.56 192 ARG A C 1
ATOM 1443 O O . ARG A 1 192 ? -3.038 0.662 27.662 1.00 90.56 192 ARG A O 1
ATOM 1450 N N . TYR A 1 193 ? -4.187 2.116 26.387 1.00 90.81 193 TYR A N 1
ATOM 1451 C CA . TYR A 1 193 ? -4.225 1.330 25.154 1.00 90.81 193 TYR A CA 1
ATOM 1452 C C . TYR A 1 193 ? -3.243 1.897 24.124 1.00 90.81 193 TYR A C 1
ATOM 1454 O O . TYR A 1 193 ? -3.062 3.118 24.050 1.00 90.81 193 TYR A O 1
ATOM 1462 N N . GLY A 1 194 ? -2.635 1.013 23.332 1.00 90.81 194 GLY A N 1
ATOM 1463 C CA . GLY A 1 194 ? -1.846 1.353 22.146 1.00 90.81 194 GLY A CA 1
ATOM 1464 C C . GLY A 1 194 ? -2.612 1.025 20.867 1.00 90.81 194 GLY A C 1
ATOM 1465 O O . GLY A 1 194 ? -3.422 0.102 20.864 1.00 90.81 194 GLY A O 1
ATOM 1466 N N . PHE A 1 195 ? -2.363 1.787 19.804 1.00 90.25 195 PHE A N 1
ATOM 1467 C CA . PHE A 1 195 ? -2.997 1.615 18.498 1.00 90.25 195 PHE A CA 1
ATOM 1468 C C . PHE A 1 195 ? -1.966 1.694 17.373 1.00 90.25 195 PHE A C 1
ATOM 1470 O O . PHE A 1 195 ? -1.009 2.461 17.476 1.00 90.25 195 PHE A O 1
ATOM 1477 N N . CYS A 1 196 ? -2.183 0.952 16.287 1.00 85.88 196 CYS A N 1
ATOM 1478 C CA . CYS A 1 196 ? -1.300 0.998 15.115 1.00 85.88 196 CYS A CA 1
ATOM 1479 C C . CYS A 1 196 ? -1.459 2.299 14.328 1.00 85.88 196 CYS A C 1
ATOM 1481 O O . CYS A 1 196 ? -0.534 2.774 13.677 1.00 85.88 196 CYS A O 1
ATOM 1483 N N . CYS A 1 197 ? -2.640 2.915 14.396 1.00 83.38 197 CYS A N 1
ATOM 1484 C CA . CYS A 1 197 ? -2.916 4.163 13.708 1.00 83.38 197 CYS A CA 1
ATOM 1485 C C . CYS A 1 197 ? -4.012 4.984 14.411 1.00 83.38 197 CYS A C 1
ATOM 1487 O O . CYS A 1 197 ? -4.787 4.459 15.225 1.00 83.38 197 CYS A O 1
ATOM 1489 N N . PRO A 1 198 ? -4.128 6.289 14.093 1.00 84.94 198 PRO A N 1
ATOM 1490 C CA . PRO A 1 198 ? -5.201 7.130 14.617 1.00 84.94 198 PRO A CA 1
ATOM 1491 C C . PRO A 1 198 ? -6.611 6.610 14.281 1.00 84.94 198 PRO A C 1
ATOM 1493 O O . PRO A 1 198 ? -7.520 6.788 15.095 1.00 84.94 198 PRO A O 1
ATOM 1496 N N . GLY A 1 199 ? -6.803 5.944 13.136 1.00 82.69 199 GLY A N 1
ATOM 1497 C CA . GLY A 1 199 ? -8.059 5.286 12.761 1.00 82.69 199 GLY A CA 1
ATOM 1498 C C . GLY A 1 199 ? -8.524 4.202 13.740 1.00 82.69 199 GLY A C 1
ATOM 1499 O O . GLY A 1 199 ? -9.674 4.243 14.191 1.00 82.69 199 GLY A O 1
ATOM 1500 N N . CYS A 1 200 ? -7.637 3.285 14.147 1.00 87.12 200 CYS A N 1
ATOM 1501 C CA . CYS A 1 200 ? -7.948 2.280 15.172 1.00 87.12 200 CYS A CA 1
ATOM 1502 C C . CYS A 1 200 ? -8.314 2.941 16.503 1.00 87.12 200 CYS A C 1
ATOM 1504 O O . CYS A 1 200 ? -9.339 2.609 17.099 1.00 87.12 200 CYS A O 1
ATOM 1506 N N . ARG A 1 201 ? -7.555 3.963 16.925 1.00 89.69 201 ARG A N 1
ATOM 1507 C CA . ARG A 1 201 ? -7.866 4.731 18.141 1.00 89.69 201 ARG A CA 1
ATOM 1508 C C . ARG A 1 201 ? -9.270 5.338 18.094 1.00 89.69 201 ARG A C 1
ATOM 1510 O O . ARG A 1 201 ? -10.013 5.222 19.066 1.00 89.69 201 ARG A O 1
ATOM 1517 N N . ARG A 1 202 ? -9.652 5.986 16.986 1.00 88.69 202 ARG A N 1
ATOM 1518 C CA . ARG A 1 202 ? -11.002 6.563 16.824 1.00 88.69 202 ARG A CA 1
ATOM 1519 C C . ARG A 1 202 ? -12.087 5.490 16.890 1.00 88.69 202 ARG A C 1
ATOM 1521 O O . ARG A 1 202 ? -13.049 5.659 17.633 1.00 88.69 202 ARG A O 1
ATOM 1528 N N . THR A 1 203 ? -11.901 4.385 16.167 1.00 86.56 203 THR A N 1
ATOM 1529 C CA . THR A 1 203 ? -12.846 3.256 16.139 1.00 86.56 203 THR A CA 1
ATOM 1530 C C . THR A 1 203 ? -13.052 2.673 17.535 1.00 86.56 203 THR A C 1
ATOM 1532 O O . THR A 1 203 ? -14.187 2.470 17.967 1.00 86.56 203 THR A O 1
ATOM 1535 N N . PHE A 1 204 ? -11.963 2.462 18.276 1.00 90.00 204 PHE A N 1
ATOM 1536 C CA . PHE A 1 204 ? -12.019 1.971 19.646 1.00 90.00 204 PHE A CA 1
ATOM 1537 C C . PHE A 1 204 ? -12.804 2.913 20.562 1.00 90.00 204 PHE A C 1
ATOM 1539 O O . PHE A 1 204 ? -13.724 2.473 21.248 1.00 90.00 204 PHE A O 1
ATOM 1546 N N . LEU A 1 205 ? -12.480 4.210 20.554 1.00 89.75 205 LEU A N 1
ATOM 1547 C CA . LEU A 1 205 ? -13.157 5.194 21.402 1.00 89.75 205 LEU A CA 1
ATOM 1548 C C . LEU A 1 205 ? -14.656 5.290 21.084 1.00 89.75 205 LEU A C 1
ATOM 1550 O O . LEU A 1 205 ? -15.461 5.288 22.011 1.00 89.75 205 LEU A O 1
ATOM 1554 N N . ALA A 1 206 ? -15.035 5.270 19.803 1.00 88.06 206 ALA A N 1
ATOM 1555 C CA . ALA A 1 206 ? -16.436 5.276 19.385 1.00 88.06 206 ALA A CA 1
ATOM 1556 C C . ALA A 1 206 ? -17.200 4.034 19.880 1.00 88.06 206 ALA A C 1
ATOM 1558 O O . ALA A 1 206 ? -18.307 4.154 20.404 1.00 88.06 206 ALA A O 1
ATOM 1559 N N . ARG A 1 207 ? -16.595 2.837 19.790 1.00 87.69 207 ARG A N 1
ATOM 1560 C CA . ARG A 1 207 ? -17.181 1.598 20.339 1.00 87.69 207 ARG A CA 1
ATOM 1561 C C . ARG A 1 207 ? -17.371 1.685 21.858 1.00 87.69 207 ARG A C 1
ATOM 1563 O O . ARG A 1 207 ? -18.396 1.244 22.372 1.00 87.69 207 ARG A O 1
ATOM 1570 N N . ARG A 1 208 ? -16.404 2.260 22.583 1.00 87.50 208 ARG A N 1
ATOM 1571 C CA . ARG A 1 208 ? -16.483 2.442 24.045 1.00 87.50 208 ARG A CA 1
ATOM 1572 C C . ARG A 1 208 ? -17.555 3.451 24.449 1.00 87.50 208 ARG A C 1
ATOM 1574 O O . ARG A 1 208 ? -18.248 3.210 25.43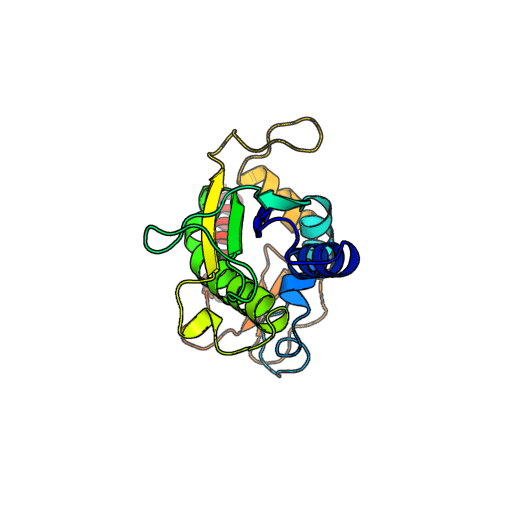1 1.00 87.50 208 ARG A O 1
ATOM 1581 N N . GLU A 1 209 ? -17.707 4.540 23.700 1.00 85.69 209 GLU A N 1
ATOM 1582 C CA . GLU A 1 209 ? -18.763 5.532 23.921 1.00 85.69 209 GLU A CA 1
ATOM 1583 C C . GLU A 1 209 ? -20.154 4.935 23.670 1.00 85.69 209 GLU A C 1
ATOM 1585 O O . GLU A 1 209 ? -21.049 5.093 24.498 1.00 85.69 209 GLU A O 1
ATOM 1590 N N . ALA A 1 210 ? -20.322 4.178 22.580 1.00 82.12 210 ALA A N 1
ATOM 1591 C CA . ALA A 1 210 ? -21.574 3.489 22.276 1.00 82.12 210 ALA A CA 1
ATOM 1592 C C . ALA A 1 210 ? -21.948 2.452 23.349 1.00 82.12 210 ALA A C 1
ATOM 1594 O O . ALA A 1 210 ? -23.105 2.379 23.744 1.00 82.12 210 ALA A O 1
ATOM 1595 N N . ALA A 1 211 ? -20.973 1.695 23.862 1.00 78.25 211 ALA A N 1
ATOM 1596 C CA . ALA A 1 211 ? -21.188 0.723 24.937 1.00 78.25 211 ALA A CA 1
ATOM 1597 C C . ALA A 1 211 ? -21.439 1.363 26.318 1.00 78.25 211 ALA A C 1
ATOM 1599 O O . ALA A 1 211 ? -21.901 0.682 27.229 1.00 78.25 211 ALA A O 1
ATOM 1600 N N . GLY A 1 212 ? -21.092 2.642 26.493 1.00 68.50 212 GLY A N 1
ATOM 1601 C CA . GLY A 1 212 ? -21.304 3.404 27.726 1.00 68.50 212 GLY A CA 1
ATOM 1602 C C . GLY A 1 212 ? -22.588 4.239 27.741 1.00 68.50 212 GLY A C 1
ATOM 1603 O O . GLY A 1 212 ? -22.882 4.859 28.763 1.00 68.50 212 GLY A O 1
ATOM 1604 N N . ARG A 1 213 ? -23.341 4.287 26.633 1.00 53.88 213 ARG A N 1
ATOM 1605 C CA . ARG A 1 213 ? -24.669 4.910 26.585 1.00 53.88 213 ARG A CA 1
ATOM 1606 C C . ARG A 1 213 ? -25.720 3.926 27.131 1.00 53.88 213 ARG A C 1
ATOM 1608 O O . ARG A 1 213 ? -25.700 2.775 26.700 1.00 53.88 213 ARG A O 1
ATOM 1615 N N . PRO A 1 214 ? -26.573 4.355 28.081 1.00 44.03 214 PRO A N 1
ATOM 1616 C CA . PRO A 1 214 ? -27.595 3.507 28.698 1.00 44.03 214 PRO A CA 1
ATOM 1617 C C . PRO A 1 214 ? -28.682 3.063 27.714 1.00 44.03 214 PRO A C 1
ATOM 1619 O O . PRO A 1 214 ? -28.923 3.793 26.723 1.00 44.03 214 PRO A O 1
#

Organism: NCBI:txid1141874

Radius of gyration: 19.45 Å; Cα contacts (8 Å, |Δi|>4): 338; chains: 1; bounding box: 49×31×59 Å

InterPro domains:
  IPR011017 TRASH domain [SM00746] (169-208)

Sequence (214 aa):
MMFTEVFVPKGMFTREQLDRLARRLTTHGLHDGPRERGEPGAERADPGVLDFLESITHVVVHEVGTWVAGGRPLGPGQPPRYVVRIHVPGPWRKELSEQLVVRVTRALAEFDGDPERLYREPHAEVHVLGVPEGGYGAFGRVIGESAMSELISAAVRGEGKAPPGMAVDPVCGATVPLAGPAAVTAEVAGTRYGFCCPGCRRTFLARREAAGRP

pLDDT: mean 87.34, std 11.1, range [44.03, 98.56]

Foldseek 3Di:
DQEKEKEKAAPPDDPVLVVVLQCCLALCNLCVDPVNPDDDADKFFFPLLSVLSRVRYGYDYDHDHFDADPNHTDDPPDFMAMEMEAEDAQVCQVFCVVVSVVSSLQSVLVSGPHNCDVVVDVRYHYHRHHQYAQRDDDPNGGAGPVNVQVSQQVSGPADPDADPQWAQLNRRRMIHGCDDPQWDWDADPNDIHTHPTVSSVVVVVVVVVVVPDD

Nearest PDB structures (foldseek):
  5uif-assembly1_C  TM=7.987E-01  e=6.317E-06  Pseudomonas sp. UW4
  8ukm-assembly1_B  TM=6.907E-01  e=7.188E-06  synthetic construct
  6vvr-assembly1_C  TM=7.536E-01  e=1.154E-04  Bordetella trematum
  6vvw-assembly3_C  TM=7.058E-01  e=2.848E-04  Advenella mimigardefordensis DPN7
  3rne-assembly1_A  TM=4.504E-01  e=1.340E+00  Pseudomonas sp. OX1

Solvent-accessible surface area (backbone atoms only — not comparable to full-atom values): 12234 Å² total; per-residue (Å²): 104,40,42,33,43,36,40,34,59,50,88,78,64,54,72,69,53,52,54,51,52,40,52,42,68,36,59,58,36,61,64,67,39,83,76,65,68,77,55,91,78,62,69,40,75,16,69,32,28,48,52,52,46,34,76,58,40,46,65,49,78,44,67,40,87,77,53,72,58,98,91,36,68,74,55,90,92,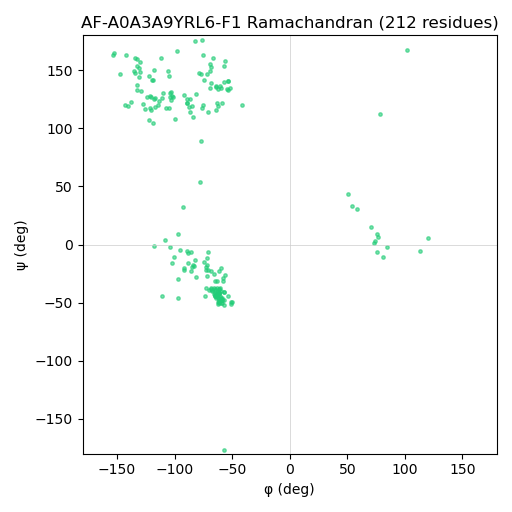57,80,81,50,40,41,36,40,36,33,30,59,34,91,48,28,76,74,46,35,63,61,50,43,56,47,48,54,48,52,50,14,73,71,40,98,50,64,62,48,54,81,78,40,96,38,56,46,70,45,71,42,50,40,50,84,68,67,37,69,57,96,94,38,71,46,36,73,69,59,48,51,50,54,38,40,70,30,40,68,62,68,74,87,57,56,93,68,39,24,56,12,92,48,47,31,22,37,20,41,64,62,68,96,84,42,37,68,51,78,57,96,92,42,80,46,22,25,86,39,70,66,46,47,51,53,50,52,53,54,52,52,61,73,68,56,131

Mean predicted aligned error: 7.21 Å

Secondary structure (DSSP, 8-state):
--EEEEEEETTSS-HHHHHHHHHHTSHHHHHS-TTTSS-TT--B--HHHHHHHHHT-EEEEEEES--EETTEEPPTTSPP-EEEEEEEEGGGHHHHHHHHHHHHHHHHHHHSSSTTHHHHSS-EEEEEEEEPTT--EETTEE--HHHHHHHHHHH----SSPPTTEEE-TTT--EEESSSTT-EEEEETTEEEEESSHHHHHHHHHHHHHHH--